Protein AF-A0A534MQ25-F1 (afdb_monomer_lite)

pLDDT: mean 88.51, std 9.65, range [33.5, 98.44]

Foldseek 3Di:
DPPLLVVLVVLLVVLVVVQVVCCVVPVDDDPVSLVVLLVVLLVSVVVVCVVVVPDVLLVLLSLLLVLLLCLVPDDDDCADPVGGDCDPVNVVSNVSSVCSLCVVVVVCVVVVHDDDLVSLLSSCLNVLSVVLVVCCVVCVPVDPSLSSSLNSSCSNPSFDRPDPPPPPDDDDPVVVSCCCNVQPPSNVVVVVVVVVCQVQLVVQLVVCVVVVRNPPPDSSQDHDDDPVCDDPPDDDQWDQDPVRDIDGRSDDDPPD

Radius of gyration: 22.49 Å; chains: 1; bounding box: 57×50×60 Å

Secondary structure (DSSP, 8-state):
--HHHHHHHHHHHHHHHHHHHHHHHHS---HHHHHHHHHHHHHHHHHHHHHTT--HHHHHHHHHHHHHHHHHHSS--SEETTEE---HHHHHHHHHHHHHHHHHHHHHHHHTPPPPHHHHHHHHHHHHHHHHHHHHHTTSS--HHHHHHHHHHHHH--S----TT--SSPPPHHHHHHHHHHS-HHHHHHHHHHHHHTHHHHHHHHHHHHTT---TTHHHH-----GGG--TT---SEEE-TTS-EEE-SS--TT-

Structure (mmCIF, N/CA/C/O backbone):
data_AF-A0A534MQ25-F1
#
_entry.id   AF-A0A534MQ25-F1
#
loop_
_atom_site.group_PDB
_atom_site.id
_atom_site.type_symbol
_atom_site.label_atom_id
_atom_site.label_alt_id
_atom_site.label_comp_id
_atom_site.label_asym_id
_atom_site.label_entity_id
_atom_site.label_seq_id
_atom_site.pdbx_PDB_ins_code
_atom_site.Cartn_x
_atom_site.Cartn_y
_atom_site.Cartn_z
_atom_site.occupancy
_atom_site.B_iso_or_equiv
_atom_site.auth_seq_id
_atom_site.auth_comp_id
_atom_site.auth_asym_id
_atom_site.auth_atom_id
_atom_site.pdbx_PDB_model_num
ATOM 1 N N . MET A 1 1 ? 6.450 22.626 -10.680 1.00 53.38 1 MET A N 1
ATOM 2 C CA . MET A 1 1 ? 5.832 21.578 -9.844 1.00 53.38 1 MET A CA 1
ATOM 3 C C . MET A 1 1 ? 5.714 20.360 -10.725 1.00 53.38 1 MET A C 1
ATOM 5 O O . MET A 1 1 ? 5.216 20.522 -11.833 1.00 53.38 1 MET A O 1
ATOM 9 N N . ASP A 1 2 ? 6.213 19.208 -10.287 1.00 76.56 2 ASP A N 1
ATOM 10 C CA . ASP A 1 2 ? 5.970 17.965 -11.014 1.00 76.56 2 ASP A CA 1
ATOM 11 C C . ASP A 1 2 ? 4.455 17.689 -11.022 1.00 76.56 2 ASP A C 1
ATOM 13 O O . ASP A 1 2 ? 3.820 17.548 -9.971 1.00 76.56 2 ASP A O 1
ATOM 17 N N . GLY A 1 3 ? 3.860 17.719 -12.216 1.00 83.62 3 GLY A N 1
ATOM 18 C CA . GLY A 1 3 ? 2.424 17.526 -12.399 1.00 83.62 3 GLY A CA 1
ATOM 19 C C . GLY A 1 3 ? 1.977 16.138 -11.946 1.00 83.62 3 GLY A C 1
ATOM 20 O O . GLY A 1 3 ? 0.854 15.986 -11.453 1.00 83.62 3 GLY A O 1
ATOM 21 N N . PHE A 1 4 ? 2.862 15.143 -12.030 1.00 88.50 4 PHE A N 1
ATOM 22 C CA . PHE A 1 4 ? 2.571 13.795 -11.574 1.00 88.50 4 PHE A CA 1
ATOM 23 C C . PHE A 1 4 ? 2.539 13.701 -10.050 1.00 88.50 4 PHE A C 1
ATOM 25 O O . PHE A 1 4 ? 1.563 13.176 -9.512 1.00 88.50 4 PHE A O 1
ATOM 32 N N . ALA A 1 5 ? 3.512 14.276 -9.336 1.00 87.44 5 ALA A N 1
ATOM 33 C CA . ALA A 1 5 ? 3.488 14.348 -7.873 1.00 87.44 5 ALA A CA 1
ATOM 34 C C . ALA A 1 5 ? 2.196 14.989 -7.333 1.00 87.44 5 ALA A C 1
ATOM 36 O O . ALA A 1 5 ? 1.574 14.458 -6.410 1.00 87.44 5 ALA A O 1
ATOM 37 N N . VAL A 1 6 ? 1.741 16.098 -7.931 1.00 88.25 6 VAL A N 1
ATOM 38 C CA . VAL A 1 6 ? 0.477 16.756 -7.538 1.00 88.25 6 VAL A CA 1
ATOM 39 C C . VAL A 1 6 ? -0.722 15.851 -7.804 1.00 88.25 6 VAL A C 1
ATOM 41 O O . VAL A 1 6 ? -1.591 15.703 -6.945 1.00 88.25 6 VAL A O 1
ATOM 44 N N . THR A 1 7 ? -0.753 15.210 -8.971 1.00 91.44 7 THR A N 1
ATOM 45 C CA . THR A 1 7 ? -1.828 14.290 -9.359 1.00 91.44 7 THR A CA 1
ATOM 46 C C . THR A 1 7 ? -1.926 13.116 -8.386 1.00 91.44 7 THR A C 1
ATOM 48 O O . THR A 1 7 ? -3.008 12.827 -7.871 1.00 91.44 7 THR A O 1
ATOM 51 N N . ARG A 1 8 ? -0.791 12.487 -8.059 1.00 93.62 8 ARG A N 1
ATOM 52 C CA . ARG A 1 8 ? -0.697 11.391 -7.086 1.00 93.62 8 ARG A CA 1
ATOM 53 C C . ARG A 1 8 ? -1.175 11.823 -5.704 1.00 93.62 8 ARG A C 1
ATOM 55 O O . ARG A 1 8 ? -1.965 11.110 -5.092 1.00 93.62 8 ARG A O 1
ATOM 62 N N . LEU A 1 9 ? -0.761 13.003 -5.238 1.00 91.06 9 LEU A N 1
ATOM 63 C CA . LEU A 1 9 ? -1.170 13.534 -3.938 1.00 91.06 9 LEU A CA 1
ATOM 64 C C . LEU A 1 9 ? -2.686 13.749 -3.862 1.00 91.06 9 LEU A C 1
ATOM 66 O O . LEU A 1 9 ? -3.322 13.298 -2.912 1.00 91.06 9 LEU A O 1
ATOM 70 N N . VAL A 1 10 ? -3.273 14.412 -4.862 1.00 93.19 10 VAL A N 1
ATOM 71 C CA . VAL A 1 10 ? -4.713 14.710 -4.891 1.00 93.19 10 VAL A CA 1
ATOM 72 C C . VAL A 1 10 ? -5.538 13.425 -4.951 1.00 93.19 10 VAL A C 1
ATOM 74 O O . VAL A 1 10 ? -6.491 13.270 -4.187 1.00 93.19 10 VAL A O 1
ATOM 77 N N . ILE A 1 11 ? -5.157 12.484 -5.818 1.00 95.75 11 ILE A N 1
ATOM 78 C CA . ILE A 1 11 ? -5.849 11.197 -5.964 1.00 95.75 11 ILE A CA 1
ATOM 79 C C . ILE A 1 11 ? -5.712 10.369 -4.686 1.00 95.75 11 ILE A C 1
ATOM 81 O O . ILE A 1 11 ? -6.716 9.890 -4.157 1.00 95.75 11 ILE A O 1
ATOM 85 N N . GLY A 1 12 ? -4.495 10.243 -4.156 1.00 95.06 12 GLY A N 1
ATOM 86 C CA . GLY A 1 12 ? -4.214 9.488 -2.938 1.00 95.06 12 GLY A CA 1
ATOM 87 C C . GLY A 1 12 ? -4.983 10.037 -1.743 1.00 95.06 12 GLY A C 1
ATOM 88 O O . GLY A 1 12 ? -5.716 9.295 -1.092 1.00 95.06 12 GLY A O 1
ATOM 89 N N . ALA A 1 13 ? -4.901 11.347 -1.499 1.00 94.75 13 ALA A N 1
ATOM 90 C CA . ALA A 1 13 ? -5.639 11.999 -0.422 1.00 94.75 13 ALA A CA 1
ATOM 91 C C . ALA A 1 13 ? -7.157 11.829 -0.588 1.00 94.75 13 ALA A C 1
ATOM 93 O O . ALA A 1 13 ? -7.841 11.483 0.372 1.00 94.75 13 ALA A O 1
ATOM 94 N N . GLY A 1 14 ? -7.688 12.005 -1.802 1.00 96.69 14 GLY A N 1
ATOM 95 C CA . GLY A 1 14 ? -9.114 11.838 -2.082 1.00 96.69 14 GLY A CA 1
ATOM 96 C C . GLY A 1 14 ? -9.619 10.426 -1.776 1.00 96.69 14 GLY A C 1
ATOM 97 O O . GLY A 1 14 ? -10.591 10.263 -1.038 1.00 96.69 14 GLY A O 1
ATOM 98 N N . PHE A 1 15 ? -8.940 9.396 -2.287 1.00 97.38 15 PHE A N 1
ATOM 99 C CA . PHE A 1 15 ? -9.323 8.003 -2.043 1.00 97.38 15 PHE A CA 1
ATOM 100 C C . PHE A 1 15 ? -9.177 7.611 -0.571 1.00 97.38 15 PHE A C 1
ATOM 102 O O . PHE A 1 15 ? -10.080 6.975 -0.025 1.00 97.38 15 PHE A O 1
ATOM 109 N N . LEU A 1 16 ? -8.089 8.018 0.092 1.00 95.69 16 LEU A N 1
ATOM 110 C CA . LEU A 1 16 ? -7.883 7.742 1.515 1.00 95.69 16 LEU A CA 1
ATOM 111 C C . LEU A 1 16 ? -8.918 8.447 2.399 1.00 95.69 16 LEU A C 1
ATOM 113 O O . LEU A 1 16 ? -9.377 7.856 3.372 1.00 95.69 16 LEU A O 1
ATOM 117 N N . LEU A 1 17 ? -9.343 9.667 2.057 1.00 96.25 17 LEU A N 1
ATOM 118 C CA . LEU A 1 17 ? -10.421 10.363 2.767 1.00 96.25 17 LEU A CA 1
ATOM 119 C C . LEU A 1 17 ? -11.753 9.617 2.640 1.00 96.25 17 LEU A C 1
ATOM 121 O O . LEU A 1 17 ? -12.466 9.454 3.632 1.00 96.25 17 LEU A O 1
ATOM 125 N N . VAL A 1 18 ? -12.081 9.126 1.441 1.00 96.31 18 VAL A N 1
ATOM 126 C CA . VAL A 1 18 ? -13.284 8.306 1.231 1.00 96.31 18 VAL A CA 1
ATOM 127 C C . VAL A 1 18 ? -13.179 6.987 1.999 1.00 96.31 18 VAL A C 1
ATOM 129 O O . VAL A 1 18 ? -14.147 6.594 2.650 1.00 96.31 18 VAL A O 1
ATOM 132 N N . ALA A 1 19 ? -12.015 6.333 1.987 1.00 95.12 19 ALA A N 1
ATOM 133 C CA . ALA A 1 19 ? -11.770 5.112 2.750 1.00 95.12 19 ALA A CA 1
ATOM 134 C C . ALA A 1 19 ? -11.921 5.342 4.262 1.00 95.12 19 ALA A C 1
ATOM 136 O O . ALA A 1 19 ? -12.627 4.586 4.925 1.00 95.12 19 ALA A O 1
ATOM 137 N N . ALA A 1 20 ? -11.344 6.421 4.796 1.00 93.00 20 ALA A N 1
ATOM 138 C CA . ALA A 1 20 ? -11.466 6.793 6.202 1.00 93.00 20 ALA A CA 1
ATOM 139 C C . ALA A 1 20 ? -12.924 7.094 6.585 1.00 93.00 20 ALA A C 1
ATOM 141 O O . ALA A 1 20 ? -13.409 6.632 7.618 1.00 93.00 20 ALA A O 1
ATOM 142 N N . ALA A 1 21 ? -13.665 7.813 5.737 1.00 93.81 21 ALA A N 1
ATOM 143 C CA . ALA A 1 21 ? -15.082 8.083 5.964 1.00 93.81 21 ALA A CA 1
ATOM 144 C C . ALA A 1 21 ? -15.934 6.801 5.927 1.00 93.81 21 ALA A C 1
ATOM 146 O O . ALA A 1 21 ? -16.844 6.642 6.747 1.00 93.81 21 ALA A O 1
ATOM 147 N N . ALA A 1 22 ? -15.647 5.885 4.998 1.00 92.50 22 ALA A N 1
ATOM 148 C CA . ALA A 1 22 ? -16.317 4.592 4.902 1.00 92.50 22 ALA A CA 1
ATOM 149 C C . ALA A 1 22 ? -16.025 3.714 6.127 1.00 92.50 22 ALA A C 1
ATOM 151 O O . ALA A 1 22 ? -16.961 3.138 6.692 1.00 92.50 22 ALA A O 1
ATOM 152 N N . ASP A 1 23 ? -14.773 3.677 6.592 1.00 89.62 23 ASP A N 1
ATOM 153 C CA . ASP A 1 23 ? -14.387 2.939 7.794 1.00 89.62 23 ASP A CA 1
ATOM 154 C C . ASP A 1 23 ? -15.077 3.492 9.048 1.00 89.62 23 ASP A C 1
ATOM 156 O O . ASP A 1 23 ? -15.693 2.739 9.800 1.00 89.62 23 ASP A O 1
ATOM 160 N N . VAL A 1 24 ? -15.103 4.815 9.235 1.00 87.25 24 VAL A N 1
ATOM 161 C CA . VAL A 1 24 ? -15.790 5.439 10.379 1.00 87.25 24 VAL A CA 1
ATOM 162 C C . VAL A 1 24 ? -17.290 5.128 10.382 1.00 87.25 24 VAL A C 1
ATOM 164 O O . VAL A 1 24 ? -17.867 4.882 11.442 1.00 87.25 24 VAL A O 1
ATOM 167 N N . ARG A 1 25 ? -17.937 5.129 9.209 1.00 87.50 25 ARG A N 1
ATOM 168 C CA . ARG A 1 25 ? -19.389 4.917 9.091 1.00 87.50 25 ARG A CA 1
ATOM 169 C C . ARG A 1 25 ? -19.796 3.448 9.164 1.00 87.50 25 ARG A C 1
ATOM 171 O O . ARG A 1 25 ? -20.820 3.137 9.764 1.00 87.50 25 ARG A O 1
ATOM 178 N N . THR A 1 26 ? -19.036 2.565 8.524 1.00 87.12 26 THR A N 1
ATOM 179 C CA . THR A 1 26 ? -19.462 1.183 8.239 1.00 87.12 26 THR A CA 1
ATOM 180 C C . THR A 1 26 ? -18.461 0.114 8.676 1.00 87.12 26 THR A C 1
ATOM 182 O O . THR A 1 26 ? -18.739 -1.073 8.513 1.00 87.12 26 THR A O 1
ATOM 185 N N . ARG A 1 27 ? -17.303 0.508 9.231 1.00 87.00 27 ARG A N 1
ATOM 186 C CA . ARG A 1 27 ? -16.189 -0.380 9.631 1.00 87.00 27 ARG A CA 1
ATOM 187 C C . ARG A 1 27 ? -15.679 -1.289 8.515 1.00 87.00 27 ARG A C 1
ATOM 189 O O . ARG A 1 27 ? -15.110 -2.350 8.771 1.00 87.00 27 ARG A O 1
ATOM 196 N N . ARG A 1 28 ? -15.953 -0.911 7.266 1.00 87.81 28 ARG A N 1
ATOM 197 C CA . ARG A 1 28 ? -15.592 -1.646 6.059 1.00 87.81 28 ARG A CA 1
ATOM 198 C C . ARG A 1 28 ? -15.299 -0.645 4.952 1.00 87.81 28 ARG A C 1
ATOM 200 O O . ARG A 1 28 ? -15.992 0.358 4.810 1.00 87.81 28 ARG A O 1
ATOM 207 N N . VAL A 1 29 ? -14.296 -0.953 4.139 1.00 93.44 29 VAL A N 1
ATOM 208 C CA . VAL A 1 29 ? -13.992 -0.202 2.919 1.00 93.44 29 VAL A CA 1
ATOM 209 C C . VAL A 1 29 ? -14.196 -1.139 1.729 1.00 93.44 29 VAL A C 1
ATOM 211 O O . VAL A 1 29 ? -13.652 -2.245 1.752 1.00 93.44 29 VAL A O 1
ATOM 214 N N . PRO A 1 30 ? -14.995 -0.753 0.719 1.00 93.62 30 PRO A N 1
ATOM 215 C CA . PRO A 1 30 ? -15.327 -1.632 -0.394 1.00 93.62 30 PRO A CA 1
ATOM 216 C C . PRO A 1 30 ? -14.127 -1.853 -1.326 1.00 93.62 30 PRO A C 1
ATOM 218 O O . PRO A 1 30 ? -13.421 -0.913 -1.684 1.00 93.62 30 PRO A O 1
ATOM 221 N N . ASP A 1 31 ? -13.943 -3.092 -1.781 1.00 95.25 31 ASP A N 1
ATOM 222 C CA . ASP A 1 31 ? -12.842 -3.493 -2.670 1.00 95.25 31 ASP A CA 1
ATOM 223 C C . ASP A 1 31 ? -12.714 -2.685 -3.971 1.00 95.25 31 ASP A C 1
ATOM 225 O O . ASP A 1 31 ? -11.581 -2.352 -4.328 1.00 95.25 31 ASP A O 1
ATOM 229 N N . PRO A 1 32 ? -13.809 -2.279 -4.647 1.00 96.56 32 PRO A N 1
ATOM 230 C CA . PRO A 1 32 ? -13.729 -1.405 -5.817 1.00 96.56 32 PRO A CA 1
ATOM 231 C C . PRO A 1 32 ? -12.946 -0.106 -5.592 1.00 96.56 32 PRO A C 1
ATOM 233 O O . PRO A 1 32 ? -12.308 0.381 -6.523 1.00 96.56 32 PRO A O 1
ATOM 236 N N . LEU A 1 33 ? -12.945 0.441 -4.371 1.00 96.75 33 LEU A N 1
ATOM 237 C CA . LEU A 1 33 ? -12.178 1.645 -4.049 1.00 96.75 33 LEU A CA 1
ATOM 238 C C . LEU A 1 33 ? -10.668 1.382 -4.139 1.00 96.75 33 LEU A C 1
ATOM 240 O O . LEU A 1 33 ? -9.933 2.174 -4.725 1.00 96.75 33 LEU A O 1
ATOM 244 N N . TRP A 1 34 ? -10.215 0.239 -3.623 1.00 97.38 34 TRP A N 1
ATOM 245 C CA . TRP A 1 34 ? -8.812 -0.172 -3.679 1.00 97.38 34 TRP A CA 1
ATOM 246 C C . TRP A 1 34 ? -8.384 -0.567 -5.093 1.00 97.38 34 TRP A C 1
ATOM 248 O O . TRP A 1 34 ? -7.310 -0.170 -5.542 1.00 97.38 34 TRP A O 1
ATOM 258 N N . ILE A 1 35 ? -9.244 -1.290 -5.818 1.00 97.56 35 ILE A N 1
ATOM 259 C CA . ILE A 1 35 ? -9.017 -1.626 -7.230 1.00 97.56 35 ILE A CA 1
ATOM 260 C C . ILE A 1 35 ? -8.850 -0.342 -8.046 1.00 97.56 35 ILE A C 1
ATOM 262 O O . ILE A 1 35 ? -7.904 -0.240 -8.826 1.00 97.56 35 ILE A O 1
ATOM 266 N N . GLY A 1 36 ? -9.720 0.651 -7.830 1.00 97.69 36 GLY A N 1
ATOM 267 C CA . GLY A 1 36 ? -9.638 1.957 -8.479 1.00 97.69 36 GLY A CA 1
ATOM 268 C C . GLY A 1 36 ? -8.319 2.670 -8.189 1.00 97.69 36 GLY A C 1
ATOM 269 O O . GLY A 1 36 ? -7.614 3.030 -9.127 1.00 97.69 36 GLY A O 1
ATOM 270 N N . LEU A 1 37 ? -7.948 2.813 -6.912 1.00 98.06 37 LEU A N 1
ATOM 271 C CA . LEU A 1 37 ? -6.721 3.513 -6.515 1.00 98.06 37 LEU A CA 1
ATOM 272 C C . LEU A 1 37 ? -5.461 2.874 -7.112 1.00 98.06 37 LEU A C 1
ATOM 274 O O . LEU A 1 37 ? -4.645 3.568 -7.714 1.00 98.06 37 LEU A O 1
ATOM 278 N N . GLY A 1 38 ? -5.319 1.551 -6.984 1.00 97.56 38 GLY A N 1
ATOM 279 C CA . GLY A 1 38 ? -4.157 0.837 -7.516 1.00 97.56 38 GLY A CA 1
ATOM 280 C C . GLY A 1 38 ? -4.097 0.861 -9.043 1.00 97.56 38 GLY A C 1
ATOM 281 O O . GLY A 1 38 ? -3.027 1.073 -9.605 1.00 97.56 38 GLY A O 1
ATOM 282 N N . SER A 1 39 ? -5.241 0.727 -9.724 1.00 97.81 39 SER A N 1
ATOM 283 C CA . SER A 1 39 ? -5.295 0.807 -11.192 1.00 97.81 39 SER A CA 1
ATOM 284 C C . SER A 1 39 ? -4.918 2.198 -11.696 1.00 97.81 39 SER A C 1
ATOM 286 O O . SER A 1 39 ? -4.167 2.316 -12.659 1.00 97.81 39 SER A O 1
ATOM 288 N N . ILE A 1 40 ? -5.390 3.255 -11.026 1.00 97.94 40 ILE A N 1
ATOM 289 C CA . ILE A 1 40 ? -4.999 4.631 -11.344 1.00 97.94 40 ILE A CA 1
ATOM 290 C C . ILE A 1 40 ? -3.495 4.820 -11.127 1.00 97.94 40 ILE A C 1
ATOM 292 O O . ILE A 1 40 ? -2.845 5.386 -11.998 1.00 97.94 40 ILE A O 1
ATOM 296 N N . GLY A 1 41 ? -2.930 4.310 -10.028 1.00 97.19 41 GLY A N 1
ATOM 297 C CA . GLY A 1 41 ? -1.486 4.359 -9.778 1.00 97.19 41 GLY A CA 1
ATOM 298 C C . GLY A 1 41 ? -0.664 3.723 -10.899 1.00 97.19 41 GLY A C 1
ATOM 299 O O . GLY A 1 41 ? 0.226 4.366 -11.452 1.00 97.19 41 GLY A O 1
ATOM 300 N N . LEU A 1 42 ? -1.039 2.510 -11.318 1.00 97.44 42 LEU A N 1
ATOM 301 C CA . LEU A 1 42 ? -0.396 1.812 -12.437 1.00 97.44 42 LEU A CA 1
ATOM 302 C C . LEU A 1 42 ? -0.496 2.600 -13.752 1.00 97.44 42 LEU A C 1
ATOM 304 O O . LEU A 1 42 ? 0.481 2.675 -14.492 1.00 97.44 42 LEU A O 1
ATOM 308 N N . VAL A 1 43 ? -1.654 3.200 -14.047 1.00 97.38 43 VAL A N 1
ATOM 309 C CA . VAL A 1 43 ? -1.854 4.009 -15.263 1.00 97.38 43 VAL A CA 1
ATOM 310 C C . VAL A 1 43 ? -1.037 5.297 -15.216 1.00 97.38 43 VAL A C 1
ATOM 312 O O . VAL A 1 43 ? -0.407 5.647 -16.208 1.00 97.38 43 VAL A O 1
ATOM 315 N N . VAL A 1 44 ? -1.024 5.998 -14.081 1.00 96.00 44 VAL A N 1
ATOM 316 C CA . VAL A 1 44 ? -0.241 7.228 -13.902 1.00 96.00 44 VAL A CA 1
ATOM 317 C C . VAL A 1 44 ? 1.247 6.940 -14.094 1.00 96.00 44 VAL A C 1
ATOM 319 O O . VAL A 1 44 ? 1.900 7.660 -14.845 1.00 96.00 44 VAL A O 1
ATOM 322 N N . LEU A 1 45 ? 1.757 5.856 -13.500 1.00 94.88 45 LEU A N 1
ATOM 323 C CA . LEU A 1 45 ? 3.138 5.427 -13.705 1.00 94.88 45 LEU A CA 1
ATOM 324 C C . LEU A 1 45 ? 3.395 5.040 -15.168 1.00 94.88 45 LEU A C 1
ATOM 326 O O . LEU A 1 45 ? 4.383 5.475 -15.742 1.00 94.88 45 LEU A O 1
ATOM 330 N N . ALA A 1 46 ? 2.501 4.288 -15.814 1.00 96.00 46 ALA A N 1
ATOM 331 C CA . ALA A 1 46 ? 2.652 3.943 -17.229 1.00 96.00 46 ALA A CA 1
ATOM 332 C C . ALA A 1 46 ? 2.761 5.191 -18.125 1.00 96.00 46 ALA A C 1
ATOM 334 O O . ALA A 1 46 ? 3.587 5.230 -19.034 1.00 96.00 46 ALA A O 1
ATOM 335 N N . VAL A 1 47 ? 1.946 6.218 -17.864 1.00 95.31 47 VAL A N 1
ATOM 336 C CA . VAL A 1 47 ? 1.988 7.489 -18.601 1.00 95.31 47 VAL A CA 1
ATOM 337 C C . VAL A 1 47 ? 3.309 8.224 -18.366 1.00 95.31 47 VAL A C 1
ATOM 339 O O . VAL A 1 47 ? 3.872 8.751 -19.322 1.00 95.31 47 VAL A O 1
ATOM 342 N N . GLU A 1 48 ? 3.815 8.238 -17.134 1.00 92.56 48 GLU A N 1
ATOM 343 C CA . GLU A 1 48 ? 5.126 8.810 -16.798 1.00 92.56 48 GLU A CA 1
ATOM 344 C C . GLU A 1 48 ? 6.260 8.080 -17.537 1.00 92.56 48 GLU A C 1
ATOM 346 O O . GLU A 1 48 ? 7.047 8.723 -18.226 1.00 92.56 48 GLU A O 1
ATOM 351 N N . LEU A 1 49 ? 6.269 6.740 -17.535 1.00 92.81 49 LEU A N 1
ATOM 352 C CA . LEU A 1 49 ? 7.271 5.943 -18.259 1.00 92.81 49 LEU A CA 1
ATOM 353 C C . LEU A 1 49 ? 7.262 6.202 -19.775 1.00 92.81 49 LEU A C 1
ATOM 355 O O . LEU A 1 49 ? 8.318 6.171 -20.407 1.00 92.81 49 LEU A O 1
ATOM 359 N N . ILE A 1 50 ? 6.086 6.456 -20.366 1.00 93.31 50 ILE A N 1
ATOM 360 C CA . ILE A 1 50 ? 5.966 6.841 -21.782 1.00 93.31 50 ILE A CA 1
ATOM 361 C C . ILE A 1 50 ? 6.587 8.222 -22.023 1.00 93.31 50 ILE A C 1
ATOM 363 O O . ILE A 1 50 ? 7.298 8.403 -23.011 1.00 93.31 50 ILE A O 1
ATOM 367 N N . GLN A 1 51 ? 6.298 9.195 -21.154 1.00 89.62 51 GLN A N 1
ATOM 368 C CA . GLN A 1 51 ? 6.779 10.572 -21.307 1.00 89.62 51 GLN A CA 1
ATOM 369 C C . GLN A 1 51 ? 8.295 10.664 -21.150 1.00 89.62 51 GLN A C 1
ATOM 371 O O . GLN A 1 51 ? 8.953 11.305 -21.969 1.00 89.62 51 GLN A O 1
ATOM 376 N N . ASP A 1 52 ? 8.837 9.958 -20.165 1.00 86.31 52 ASP A N 1
ATOM 377 C CA . ASP A 1 52 ? 10.263 9.969 -19.848 1.00 86.31 52 ASP A CA 1
ATOM 378 C C . ASP A 1 52 ? 11.083 9.016 -20.738 1.00 86.31 52 ASP A C 1
ATOM 380 O O . ASP A 1 52 ? 12.298 8.914 -20.583 1.00 86.31 52 ASP A O 1
ATOM 384 N N . GLN A 1 53 ? 10.432 8.325 -21.686 1.00 83.12 53 GLN A N 1
ATOM 385 C CA . GLN A 1 53 ? 11.038 7.334 -22.587 1.00 83.12 53 GLN A CA 1
ATOM 386 C C . GLN A 1 53 ? 11.883 6.284 -21.844 1.00 83.12 53 GLN A C 1
ATOM 388 O O . GLN A 1 53 ? 12.956 5.887 -22.300 1.00 83.12 53 GLN A O 1
ATOM 393 N N . ILE A 1 54 ? 11.391 5.835 -20.688 1.00 76.00 54 ILE A N 1
ATOM 394 C CA . ILE A 1 54 ? 12.123 4.918 -19.812 1.00 76.00 54 ILE A CA 1
ATOM 395 C C . ILE A 1 54 ? 12.216 3.521 -20.439 1.00 76.00 54 ILE A C 1
ATOM 397 O O . ILE A 1 54 ? 11.289 3.028 -21.087 1.00 76.00 54 ILE A O 1
ATOM 401 N N . GLU A 1 55 ? 13.363 2.883 -20.207 1.00 84.19 55 GLU A N 1
ATOM 402 C CA . GLU A 1 55 ? 13.739 1.575 -20.735 1.00 84.19 55 GLU A CA 1
ATOM 403 C C . GLU A 1 55 ? 12.800 0.430 -20.303 1.00 84.19 55 GLU A C 1
ATOM 405 O O . GLU A 1 55 ? 11.994 0.536 -19.373 1.00 84.19 55 GLU A O 1
ATOM 410 N N . ALA A 1 56 ? 12.942 -0.717 -20.978 1.00 90.50 56 ALA A N 1
ATOM 411 C CA . ALA A 1 56 ? 12.140 -1.928 -20.766 1.00 90.50 56 ALA A CA 1
ATOM 412 C C . ALA A 1 56 ? 12.130 -2.429 -19.306 1.00 90.50 56 ALA A C 1
ATOM 414 O O . ALA A 1 56 ? 11.193 -3.107 -18.883 1.00 90.50 56 ALA A O 1
ATOM 415 N N . ASP A 1 57 ? 13.146 -2.067 -18.532 1.00 94.25 57 ASP A N 1
ATOM 416 C CA . ASP A 1 57 ? 13.333 -2.472 -17.146 1.00 94.25 57 ASP A CA 1
ATOM 417 C C . ASP A 1 57 ? 12.230 -1.948 -16.217 1.00 94.25 57 ASP A C 1
ATOM 419 O O . ASP A 1 57 ? 11.673 -2.707 -15.419 1.00 94.25 57 ASP A O 1
ATOM 423 N N . ALA A 1 58 ? 11.837 -0.680 -16.361 1.00 94.56 58 ALA A N 1
ATOM 424 C CA . ALA A 1 58 ? 10.751 -0.111 -15.562 1.00 94.56 58 ALA A CA 1
ATOM 425 C C . ALA A 1 58 ? 9.390 -0.710 -15.946 1.00 94.56 58 ALA A C 1
ATOM 427 O O . ALA A 1 58 ? 8.557 -0.979 -15.078 1.00 94.56 58 ALA A O 1
ATOM 428 N N . TRP A 1 59 ? 9.182 -0.992 -17.237 1.00 96.38 59 TRP A N 1
ATOM 429 C CA . TRP A 1 59 ? 7.983 -1.677 -17.725 1.00 96.38 59 TRP A CA 1
ATOM 430 C C . TRP A 1 59 ? 7.856 -3.095 -17.172 1.00 96.38 59 TRP A C 1
ATOM 432 O O . TRP A 1 59 ? 6.747 -3.528 -16.849 1.00 96.38 59 TRP A O 1
ATOM 442 N N . ALA A 1 60 ? 8.973 -3.808 -17.015 1.00 97.44 60 ALA A N 1
ATOM 443 C CA . ALA A 1 60 ? 8.979 -5.126 -16.398 1.00 97.44 60 ALA A CA 1
ATOM 444 C C . ALA A 1 60 ? 8.528 -5.053 -14.928 1.00 97.44 60 ALA A C 1
ATOM 446 O O . ALA A 1 60 ? 7.650 -5.813 -14.512 1.00 97.44 60 ALA A O 1
ATOM 447 N N . LEU A 1 61 ? 9.028 -4.083 -14.157 1.00 97.56 61 LEU A N 1
ATOM 448 C CA . LEU A 1 61 ? 8.609 -3.881 -12.764 1.00 97.56 61 LEU A CA 1
ATOM 449 C C . LEU A 1 61 ? 7.140 -3.452 -12.646 1.00 97.56 61 LEU A C 1
ATOM 451 O O . LEU A 1 61 ? 6.421 -3.998 -11.806 1.00 97.56 61 LEU A O 1
ATOM 455 N N . LEU A 1 62 ? 6.667 -2.552 -13.516 1.00 97.56 62 LEU A N 1
ATOM 456 C CA . LEU A 1 62 ? 5.252 -2.172 -13.604 1.00 97.56 62 LEU A CA 1
ATOM 457 C C . LEU A 1 62 ? 4.370 -3.396 -13.901 1.00 97.56 62 LEU A C 1
ATOM 459 O O . LEU A 1 62 ? 3.358 -3.610 -13.234 1.00 97.56 62 LEU A O 1
ATOM 463 N N . GLY A 1 63 ? 4.764 -4.223 -14.874 1.00 97.75 63 GLY A N 1
ATOM 464 C CA . GLY A 1 63 ? 4.050 -5.446 -15.238 1.00 97.75 63 GLY A CA 1
ATOM 465 C C . GLY A 1 63 ? 4.023 -6.469 -14.102 1.00 97.75 63 GLY A C 1
ATOM 466 O O . GLY A 1 63 ? 2.971 -7.036 -13.806 1.00 97.75 63 GLY A O 1
ATOM 467 N N . SER A 1 64 ? 5.151 -6.661 -13.413 1.00 98.44 64 SER A N 1
ATOM 468 C CA . SER A 1 64 ? 5.236 -7.511 -12.222 1.00 98.44 64 SER A CA 1
ATOM 469 C C . SER A 1 64 ? 4.281 -7.032 -11.126 1.00 98.44 64 SER A C 1
ATOM 471 O O . SER A 1 64 ? 3.448 -7.804 -10.644 1.00 98.44 64 SER A O 1
ATOM 473 N N . ALA A 1 65 ? 4.332 -5.741 -10.788 1.00 98.12 65 ALA A N 1
ATOM 474 C CA . ALA A 1 65 ? 3.480 -5.140 -9.770 1.00 98.12 65 ALA A CA 1
ATOM 475 C C . ALA A 1 65 ? 1.990 -5.226 -10.140 1.00 98.12 65 ALA A C 1
ATOM 477 O O . ALA A 1 65 ? 1.175 -5.605 -9.301 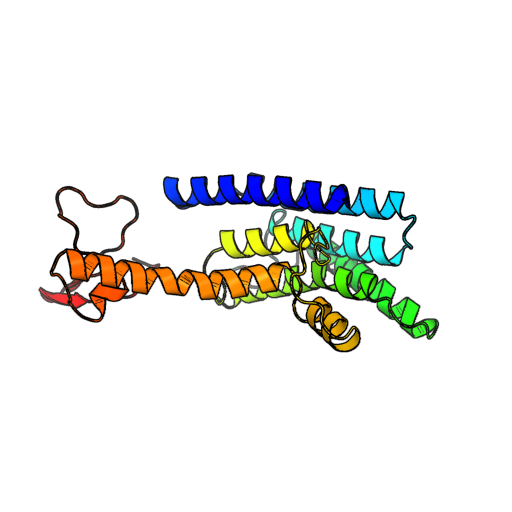1.00 98.12 65 ALA A O 1
ATOM 478 N N . GLY A 1 66 ? 1.633 -4.960 -11.400 1.00 97.94 66 GLY A N 1
ATOM 479 C CA . GLY A 1 66 ? 0.262 -5.068 -11.899 1.00 97.94 66 GLY A CA 1
ATOM 480 C C . GLY A 1 66 ? -0.291 -6.494 -11.832 1.00 97.94 66 GLY A C 1
ATOM 481 O O . GLY A 1 66 ? -1.420 -6.700 -11.381 1.00 97.94 66 GLY A O 1
ATOM 482 N N . LEU A 1 67 ? 0.513 -7.497 -12.199 1.00 97.81 67 LEU A N 1
ATOM 483 C CA . LEU A 1 67 ? 0.129 -8.905 -12.077 1.00 97.81 67 LEU A CA 1
ATOM 484 C C . LEU A 1 67 ? -0.068 -9.311 -10.614 1.00 97.81 67 LEU A C 1
ATOM 486 O O . LEU A 1 67 ? -1.114 -9.871 -10.276 1.00 97.81 67 LEU A O 1
ATOM 490 N N . LEU A 1 68 ? 0.886 -8.987 -9.737 1.00 97.50 68 LEU A N 1
ATOM 491 C CA . LEU A 1 68 ? 0.781 -9.278 -8.305 1.00 97.50 68 LEU A CA 1
ATOM 492 C C . LEU A 1 68 ? -0.433 -8.591 -7.674 1.00 97.50 68 LEU A C 1
ATOM 494 O O . LEU A 1 68 ? -1.162 -9.226 -6.915 1.00 97.50 68 LEU A O 1
ATOM 498 N N . PHE A 1 69 ? -0.682 -7.328 -8.023 1.00 97.50 69 PHE A N 1
ATOM 499 C CA . PHE A 1 69 ? -1.841 -6.564 -7.572 1.00 97.50 69 PHE A CA 1
ATOM 500 C C . PHE A 1 69 ? -3.156 -7.197 -8.027 1.00 97.50 69 PHE A C 1
ATOM 502 O O . PHE A 1 69 ? -4.056 -7.407 -7.214 1.00 97.50 69 PHE A O 1
ATOM 509 N N . SER A 1 70 ? -3.263 -7.572 -9.304 1.00 95.88 70 SER A N 1
ATOM 510 C CA . SER A 1 70 ? -4.463 -8.229 -9.833 1.00 95.88 70 SER A CA 1
ATOM 511 C C . SER A 1 70 ? -4.763 -9.545 -9.105 1.00 95.88 70 SER A C 1
ATOM 513 O O . SER A 1 70 ? -5.914 -9.825 -8.766 1.00 95.88 70 SER A O 1
ATOM 515 N N . ALA A 1 71 ? -3.723 -10.304 -8.747 1.00 94.31 71 ALA A N 1
ATOM 516 C CA . ALA A 1 71 ? -3.845 -11.566 -8.028 1.00 94.31 71 ALA A CA 1
ATOM 517 C C . ALA A 1 71 ? -4.349 -11.414 -6.578 1.00 94.31 71 ALA A C 1
ATOM 519 O O . ALA A 1 71 ? -4.621 -12.427 -5.930 1.00 94.31 71 ALA A O 1
ATOM 520 N N . ILE A 1 72 ? -4.461 -10.190 -6.044 1.00 93.19 72 ILE A N 1
ATOM 521 C CA . ILE A 1 72 ? -5.069 -9.919 -4.731 1.00 93.19 72 ILE A CA 1
ATOM 522 C C . ILE A 1 72 ? -6.596 -9.988 -4.814 1.00 93.19 72 ILE A C 1
ATOM 524 O O . ILE A 1 72 ? -7.230 -10.471 -3.879 1.00 93.19 72 ILE A O 1
ATOM 528 N N . PHE A 1 73 ? -7.178 -9.507 -5.915 1.00 92.38 73 PHE A N 1
ATOM 529 C CA . PHE A 1 73 ? -8.628 -9.346 -6.063 1.00 92.38 73 PHE A CA 1
ATOM 530 C C . PHE A 1 73 ? -9.269 -10.426 -6.933 1.00 92.38 73 PHE A C 1
ATOM 532 O O . PHE A 1 73 ? -10.451 -10.717 -6.765 1.00 92.38 73 PHE A O 1
ATOM 539 N N . TYR A 1 74 ? -8.507 -11.016 -7.857 1.00 90.81 74 TYR A N 1
ATOM 540 C CA . TYR A 1 74 ? -9.036 -11.940 -8.853 1.00 90.81 74 TYR A CA 1
ATOM 541 C C . TYR A 1 74 ? -8.488 -13.361 -8.682 1.00 90.81 74 TYR A C 1
ATOM 543 O O . TYR A 1 74 ? -7.281 -13.579 -8.554 1.00 90.81 74 TYR A O 1
ATOM 551 N N . GLY A 1 75 ? -9.404 -14.330 -8.757 1.00 86.69 75 GLY A N 1
ATOM 552 C CA . GLY A 1 75 ? -9.128 -15.764 -8.690 1.00 86.69 75 GLY A CA 1
ATOM 553 C C . GLY A 1 75 ? -8.890 -16.285 -7.271 1.00 86.69 75 GLY A C 1
ATOM 554 O O . GLY A 1 75 ? -8.306 -15.610 -6.419 1.00 86.69 75 GLY A O 1
ATOM 555 N N . ASP A 1 76 ? -9.309 -17.522 -7.009 1.00 86.50 76 ASP A N 1
ATOM 556 C CA . ASP A 1 76 ? -9.246 -18.061 -5.647 1.00 86.50 76 ASP A CA 1
ATOM 557 C C . ASP A 1 76 ? -7.840 -18.548 -5.235 1.00 86.50 76 ASP A C 1
ATOM 559 O O . ASP A 1 76 ? -7.007 -18.857 -6.108 1.00 86.50 76 ASP A O 1
ATOM 563 N N . PRO A 1 77 ? -7.519 -18.477 -3.922 1.00 86.31 77 PRO A N 1
ATOM 564 C CA . PRO A 1 77 ? -6.175 -18.628 -3.354 1.00 86.31 77 PRO A CA 1
ATOM 565 C C . PRO A 1 77 ? -5.447 -19.901 -3.781 1.00 86.31 77 PRO A C 1
ATOM 567 O O . PRO A 1 77 ? -6.048 -20.942 -4.004 1.00 86.31 77 PRO A O 1
ATOM 570 N N . LEU A 1 78 ? -4.111 -19.847 -3.811 1.00 87.06 78 LEU A N 1
ATOM 571 C CA . LEU A 1 78 ? -3.310 -21.079 -3.878 1.00 87.06 78 LEU A CA 1
ATOM 572 C C . LEU A 1 78 ? -3.322 -21.856 -2.556 1.00 87.06 78 LEU A C 1
ATOM 574 O O . LEU A 1 78 ? -3.084 -23.055 -2.561 1.00 87.06 78 LEU A O 1
ATOM 578 N N . PHE A 1 79 ? -3.555 -21.172 -1.438 1.00 85.00 79 PHE A N 1
ATOM 579 C CA . PHE A 1 79 ? -3.594 -21.763 -0.106 1.00 85.00 79 PHE A CA 1
ATOM 580 C C . PHE A 1 79 ? -4.945 -21.448 0.520 1.00 85.00 79 PHE A C 1
ATOM 582 O O . PHE A 1 79 ? -5.271 -20.275 0.713 1.00 85.00 79 PHE A O 1
ATOM 589 N N . GLU A 1 80 ? -5.697 -22.496 0.815 1.00 85.69 80 GLU A N 1
ATOM 590 C CA . GLU A 1 80 ? -6.977 -22.456 1.519 1.00 85.69 80 GLU A CA 1
ATOM 591 C C . GLU A 1 80 ? -6.847 -23.263 2.823 1.00 85.69 80 GLU A C 1
ATOM 593 O O . GLU A 1 80 ? -5.780 -23.819 3.100 1.00 85.69 80 GLU A O 1
ATOM 598 N N . GLU A 1 81 ? -7.893 -23.304 3.651 1.00 81.31 81 GLU A N 1
ATOM 599 C CA . GLU A 1 81 ? -7.860 -24.018 4.942 1.00 81.31 81 GLU A CA 1
ATOM 600 C C . GLU A 1 81 ? -7.564 -25.517 4.769 1.00 81.31 81 GLU A C 1
ATOM 602 O O . GLU A 1 81 ? -6.816 -26.096 5.556 1.00 81.31 81 GLU A O 1
ATOM 607 N N . ASP A 1 82 ? -8.047 -26.102 3.671 1.00 85.94 82 ASP A N 1
ATOM 608 C CA . ASP A 1 82 ? -7.866 -27.517 3.329 1.00 85.94 82 ASP A CA 1
ATOM 609 C C . ASP A 1 82 ? -6.507 -27.822 2.665 1.00 85.94 82 ASP A C 1
ATOM 611 O O . ASP A 1 82 ? -6.189 -28.978 2.379 1.00 85.94 82 ASP A O 1
ATOM 615 N N . GLY A 1 83 ? -5.676 -26.799 2.426 1.00 88.00 83 GLY A N 1
ATOM 616 C CA . GLY A 1 83 ? -4.311 -26.944 1.922 1.00 88.00 83 GLY A CA 1
ATOM 617 C C . GLY A 1 83 ? -4.025 -26.227 0.600 1.00 88.00 83 GLY A C 1
ATOM 618 O O . GLY A 1 83 ? -4.635 -25.214 0.243 1.00 88.00 83 GLY A O 1
ATOM 619 N N . PHE A 1 84 ? -3.006 -26.723 -0.109 1.00 91.00 84 PHE A N 1
ATOM 620 C CA . PHE A 1 84 ? -2.514 -26.124 -1.350 1.00 91.00 84 PHE A CA 1
ATOM 621 C C . PHE A 1 84 ? -3.300 -26.611 -2.571 1.00 91.00 84 PHE A C 1
ATOM 623 O O . PHE A 1 84 ? -3.357 -27.807 -2.850 1.00 91.00 84 PHE A O 1
ATOM 630 N N . HIS A 1 85 ? -3.818 -25.666 -3.351 1.00 89.38 85 HIS A N 1
ATOM 631 C CA . HIS A 1 85 ? -4.572 -25.913 -4.573 1.00 89.38 85 HIS A CA 1
ATOM 632 C C . HIS A 1 85 ? -3.792 -25.400 -5.785 1.00 89.38 85 HIS A C 1
ATOM 634 O O . HIS A 1 85 ? -3.673 -24.194 -6.026 1.00 89.38 85 HIS A O 1
ATOM 640 N N . 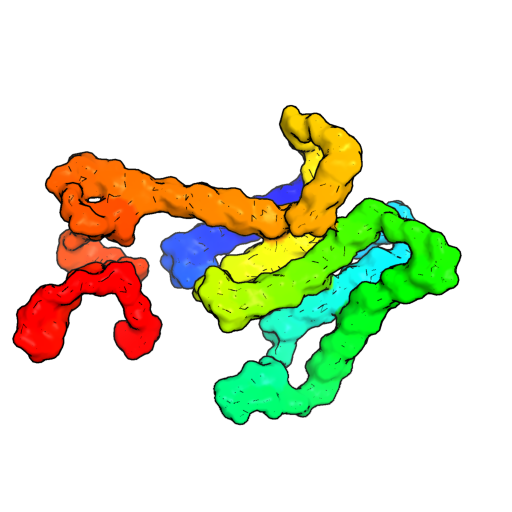ALA A 1 86 ? -3.255 -26.336 -6.573 1.00 87.75 86 ALA A N 1
ATOM 641 C CA . ALA A 1 86 ? -2.502 -26.028 -7.781 1.00 87.75 86 ALA A CA 1
ATOM 642 C C . ALA A 1 86 ? -3.436 -25.485 -8.873 1.00 87.75 86 ALA A C 1
ATOM 644 O O . ALA A 1 86 ? -4.118 -26.228 -9.574 1.00 87.75 86 ALA A O 1
ATOM 645 N N . ARG A 1 87 ? -3.458 -24.161 -9.025 1.00 91.69 87 ARG A N 1
ATOM 646 C CA . ARG A 1 87 ? -4.258 -23.459 -10.035 1.00 91.69 87 ARG A CA 1
ATOM 647 C C . ARG A 1 87 ? -3.326 -23.025 -11.168 1.00 91.69 87 ARG A C 1
ATOM 649 O O . ARG A 1 87 ? -2.615 -22.034 -10.991 1.00 91.69 87 ARG A O 1
ATOM 656 N N . PRO A 1 88 ? -3.288 -23.729 -12.315 1.00 91.75 88 PRO A N 1
ATOM 657 C CA . PRO A 1 88 ? -2.234 -23.558 -13.319 1.00 91.75 88 PRO A CA 1
ATOM 658 C C . PRO A 1 88 ? -2.170 -22.132 -13.865 1.00 91.75 88 PRO A C 1
ATOM 660 O O . PRO A 1 88 ? -1.086 -21.567 -13.956 1.00 91.75 88 PRO A O 1
ATOM 663 N N . LEU A 1 89 ? -3.324 -21.512 -14.134 1.00 92.12 89 LEU A N 1
ATOM 664 C CA . LEU A 1 89 ? -3.378 -20.120 -14.583 1.00 92.12 89 LEU A CA 1
ATOM 665 C C . LEU A 1 89 ? -2.786 -19.162 -13.540 1.00 92.12 89 LEU A C 1
ATOM 667 O O . LEU A 1 89 ? -1.991 -18.294 -13.877 1.00 92.12 89 LEU A O 1
ATOM 671 N N . ARG A 1 90 ? -3.125 -19.341 -12.260 1.00 93.25 90 ARG A N 1
ATOM 672 C CA . ARG A 1 90 ? -2.615 -18.486 -11.182 1.00 93.25 90 ARG A CA 1
ATOM 673 C C . ARG A 1 90 ? -1.118 -18.691 -10.945 1.00 93.25 90 ARG A C 1
ATOM 675 O O . ARG A 1 90 ? -0.399 -17.719 -10.741 1.00 93.25 90 ARG A O 1
ATOM 682 N N . LEU A 1 91 ? -0.646 -19.936 -11.001 1.00 94.12 91 LEU A N 1
ATOM 683 C CA . LEU A 1 91 ? 0.781 -20.258 -10.931 1.00 94.12 91 LEU A CA 1
ATOM 684 C C . LEU A 1 91 ? 1.543 -19.627 -12.098 1.00 94.12 91 LEU A C 1
ATOM 686 O O . LEU A 1 91 ? 2.584 -19.020 -11.872 1.00 94.12 91 LEU A O 1
ATOM 690 N N . LEU A 1 92 ? 0.996 -19.692 -13.315 1.00 94.81 92 LEU A N 1
ATOM 691 C CA . LEU A 1 92 ? 1.575 -19.040 -14.486 1.00 94.81 92 LEU A CA 1
ATOM 692 C C . LEU A 1 92 ? 1.683 -17.524 -14.288 1.00 94.81 92 LEU A C 1
ATOM 694 O O . LEU A 1 92 ? 2.746 -16.968 -14.537 1.00 94.81 92 LEU A O 1
ATOM 698 N N . LEU A 1 93 ? 0.637 -16.857 -13.790 1.00 95.25 93 LEU A N 1
ATOM 699 C CA . LEU A 1 93 ? 0.679 -15.413 -13.522 1.00 95.25 93 LEU A CA 1
ATOM 700 C C . LEU A 1 93 ? 1.762 -15.047 -12.497 1.00 95.25 93 LEU A C 1
ATOM 702 O O . LEU A 1 93 ? 2.489 -14.078 -12.703 1.00 95.25 93 LEU A O 1
ATOM 706 N N . PHE A 1 94 ? 1.916 -15.835 -11.428 1.00 95.56 94 PHE A N 1
ATOM 707 C CA . PHE A 1 94 ? 2.993 -15.621 -10.457 1.00 95.56 94 PHE A CA 1
ATOM 708 C C . PHE A 1 94 ? 4.381 -15.885 -11.044 1.00 95.56 94 PHE A C 1
ATOM 710 O O . PHE A 1 94 ? 5.309 -15.139 -10.741 1.00 95.56 94 PHE A O 1
ATOM 717 N N . LEU A 1 95 ? 4.532 -16.897 -11.903 1.00 97.12 95 LEU A N 1
ATOM 718 C CA . LEU A 1 95 ? 5.788 -17.151 -12.611 1.00 97.12 95 LEU A CA 1
ATOM 719 C C . LEU A 1 95 ? 6.138 -15.996 -13.551 1.00 97.12 95 LEU A C 1
ATOM 721 O O . LEU A 1 95 ? 7.272 -15.528 -13.534 1.00 97.12 95 LEU A O 1
ATOM 725 N N . VAL A 1 96 ? 5.172 -15.486 -14.319 1.00 98.19 96 VAL A N 1
ATOM 726 C CA . VAL A 1 96 ? 5.377 -14.319 -15.188 1.00 98.19 96 VAL A CA 1
ATOM 727 C C . VAL A 1 96 ? 5.754 -13.095 -14.354 1.00 98.19 96 VAL A C 1
ATOM 729 O O . VAL A 1 96 ? 6.730 -12.424 -14.677 1.00 98.19 96 VAL A O 1
ATOM 732 N N . ALA A 1 97 ? 5.057 -12.834 -13.246 1.00 98.00 97 ALA A N 1
ATOM 733 C CA . ALA A 1 97 ? 5.396 -11.731 -12.351 1.00 98.00 97 ALA A CA 1
ATOM 734 C C . ALA A 1 97 ? 6.814 -11.859 -11.765 1.00 98.00 97 ALA A C 1
ATOM 736 O O . ALA A 1 97 ? 7.524 -10.858 -11.671 1.00 98.00 97 ALA A O 1
ATOM 737 N N . ALA A 1 98 ? 7.245 -13.075 -11.414 1.00 98.00 98 ALA A N 1
ATOM 738 C CA . ALA A 1 98 ? 8.590 -13.345 -10.908 1.00 98.00 98 ALA A CA 1
ATOM 739 C C . ALA A 1 98 ? 9.671 -13.152 -11.984 1.00 98.00 98 ALA A C 1
ATOM 741 O O . ALA A 1 98 ? 10.714 -12.565 -11.704 1.00 98.00 98 ALA A O 1
ATOM 742 N N . VAL A 1 99 ? 9.415 -13.590 -13.221 1.00 98.19 99 VAL A N 1
ATOM 743 C CA . VAL A 1 99 ? 10.323 -13.367 -14.358 1.00 98.19 99 VAL A CA 1
ATOM 744 C C . VAL A 1 99 ? 10.465 -11.875 -14.645 1.00 98.19 99 VAL A C 1
ATOM 746 O O . VAL A 1 99 ? 11.583 -11.385 -14.770 1.00 98.19 99 VAL A O 1
ATOM 749 N N . LEU A 1 100 ? 9.352 -11.141 -14.685 1.00 98.12 100 LEU A N 1
ATOM 750 C CA . LEU A 1 100 ? 9.350 -9.692 -14.888 1.00 98.12 100 LEU A CA 1
ATOM 751 C C . LEU A 1 100 ? 10.073 -8.942 -13.760 1.00 98.12 100 LEU A C 1
ATOM 753 O O . LEU A 1 100 ? 10.789 -7.986 -14.027 1.00 98.12 100 LEU A O 1
ATOM 757 N N . PHE A 1 101 ? 9.937 -9.399 -12.512 1.00 97.75 101 PHE A N 1
ATOM 758 C CA . PHE A 1 101 ? 10.668 -8.841 -11.373 1.00 97.75 101 PHE A CA 1
ATOM 759 C C . PHE A 1 101 ? 12.182 -9.066 -11.487 1.00 97.75 101 PHE A C 1
ATOM 761 O O . PHE A 1 101 ? 12.963 -8.165 -11.208 1.00 97.75 101 PHE A O 1
ATOM 768 N N . ALA A 1 102 ? 12.608 -10.265 -11.892 1.00 97.12 102 ALA A N 1
ATOM 769 C CA . ALA A 1 102 ? 14.024 -10.621 -11.974 1.00 97.12 102 ALA A CA 1
ATOM 770 C C . ALA A 1 102 ? 14.726 -10.058 -13.223 1.00 97.12 102 ALA A C 1
ATOM 772 O O . ALA A 1 102 ? 15.948 -9.904 -13.219 1.00 97.12 102 ALA A O 1
ATOM 773 N N . TYR A 1 103 ? 13.971 -9.762 -14.284 1.00 96.38 103 TYR A N 1
ATOM 774 C CA . TYR A 1 103 ? 14.499 -9.360 -15.587 1.00 96.38 103 TYR A CA 1
ATOM 775 C C . TYR A 1 103 ? 15.509 -8.195 -15.521 1.00 96.38 103 TYR A C 1
ATOM 777 O O . TYR A 1 103 ? 16.632 -8.396 -15.995 1.00 96.38 103 TYR A O 1
ATOM 785 N N . PRO A 1 104 ? 15.214 -7.038 -14.888 1.00 95.44 104 PRO A N 1
ATOM 786 C CA . PRO A 1 104 ? 16.152 -5.912 -14.879 1.00 95.44 104 PRO A CA 1
ATOM 787 C C . PRO A 1 104 ? 17.466 -6.243 -14.157 1.00 95.44 104 PRO A C 1
ATOM 789 O O . PRO A 1 104 ? 18.548 -5.879 -14.614 1.00 95.44 104 PRO A O 1
ATOM 792 N N . ALA A 1 105 ? 17.394 -6.984 -13.043 1.00 94.00 105 ALA A N 1
ATOM 793 C CA . ALA A 1 105 ? 18.565 -7.385 -12.263 1.00 94.00 105 ALA A CA 1
ATOM 794 C C . ALA A 1 105 ? 19.466 -8.344 -13.045 1.00 94.00 105 ALA A C 1
ATOM 796 O O . ALA A 1 105 ? 20.689 -8.204 -13.014 1.00 94.00 105 ALA A O 1
ATOM 797 N N . VAL A 1 106 ? 18.875 -9.299 -13.770 1.00 95.00 106 VAL A N 1
ATOM 798 C CA . VAL A 1 106 ? 19.624 -10.236 -14.617 1.00 95.00 106 VAL A CA 1
ATOM 799 C C . VAL A 1 106 ? 20.316 -9.492 -15.759 1.00 95.00 106 VAL A C 1
ATOM 801 O O . VAL A 1 106 ? 21.497 -9.731 -16.000 1.00 95.00 106 VAL A O 1
ATOM 804 N N . GLN A 1 107 ? 19.626 -8.556 -16.417 1.00 93.56 107 GLN A N 1
ATOM 805 C CA . GLN A 1 107 ? 20.202 -7.772 -17.515 1.00 93.56 107 GLN A CA 1
ATOM 806 C C . GLN A 1 107 ? 21.362 -6.881 -17.059 1.00 93.56 107 GLN A C 1
ATOM 808 O O . GLN A 1 107 ? 22.430 -6.865 -17.677 1.00 93.56 107 GLN A O 1
ATOM 813 N N . HIS A 1 108 ? 21.194 -6.177 -15.942 1.00 93.19 108 HIS A N 1
ATOM 814 C CA . HIS A 1 108 ? 22.236 -5.319 -15.378 1.00 93.19 108 HIS A CA 1
ATOM 815 C C . HIS A 1 108 ? 23.428 -6.128 -14.850 1.00 93.19 108 HIS A C 1
ATOM 817 O O . HIS A 1 108 ? 24.581 -5.783 -15.105 1.00 93.19 108 HIS A O 1
ATOM 823 N N . SER A 1 109 ? 23.175 -7.271 -14.203 1.00 92.06 109 SER A N 1
ATOM 824 C CA . SER A 1 109 ? 24.245 -8.174 -13.770 1.00 92.06 109 SER A CA 1
ATOM 825 C C . SER A 1 109 ? 25.021 -8.773 -14.946 1.00 92.06 109 SER A C 1
ATOM 827 O O . SER A 1 109 ? 26.225 -8.983 -14.815 1.00 92.06 109 SER A O 1
ATOM 829 N N . ALA A 1 110 ? 24.361 -9.069 -16.070 1.00 92.19 110 ALA A N 1
ATOM 830 C CA . ALA A 1 110 ? 25.007 -9.617 -17.262 1.00 92.19 110 ALA A CA 1
ATOM 831 C C . ALA A 1 110 ? 25.817 -8.563 -18.034 1.00 92.19 110 ALA A C 1
ATOM 833 O O . ALA A 1 110 ? 26.868 -8.878 -18.588 1.00 92.19 110 ALA A O 1
ATOM 834 N N . SER A 1 111 ? 25.346 -7.314 -18.058 1.00 91.06 111 SER A N 1
ATOM 835 C CA . SER A 1 111 ? 26.036 -6.188 -18.703 1.00 91.06 111 SER A CA 1
ATOM 836 C C . SER A 1 111 ? 27.125 -5.551 -17.831 1.00 91.06 111 SER A C 1
ATOM 838 O O . SER A 1 111 ? 27.953 -4.801 -18.342 1.00 91.06 111 SER A O 1
ATOM 840 N N . GLY A 1 112 ? 27.142 -5.840 -16.525 1.00 89.75 112 GLY A N 1
ATOM 841 C CA . GLY A 1 112 ? 28.036 -5.201 -15.555 1.00 89.75 112 GLY A CA 1
ATOM 842 C C . GLY A 1 112 ? 27.649 -3.756 -15.219 1.00 89.75 112 GLY A C 1
ATOM 843 O O . GLY A 1 112 ? 28.416 -3.060 -14.552 1.00 89.75 112 GLY A O 1
ATOM 844 N N . ALA A 1 113 ? 26.481 -3.295 -15.673 1.00 89.12 113 ALA A N 1
ATOM 845 C CA . ALA A 1 113 ? 25.961 -1.968 -15.380 1.00 89.12 113 ALA A CA 1
ATOM 846 C C . ALA A 1 113 ? 25.370 -1.908 -13.962 1.00 89.12 113 ALA A C 1
ATOM 848 O O . ALA A 1 113 ? 24.717 -2.841 -13.492 1.00 89.12 113 ALA A O 1
ATOM 849 N N . SER A 1 114 ? 25.570 -0.787 -13.270 1.00 87.88 114 SER A N 1
ATOM 850 C CA . SER A 1 114 ? 24.922 -0.529 -11.982 1.00 87.88 114 SER A CA 1
ATOM 851 C C . SER A 1 114 ? 23.453 -0.158 -12.171 1.00 87.88 114 SER A C 1
ATOM 853 O O . SER A 1 114 ? 23.139 0.647 -13.045 1.00 87.88 114 SER A O 1
ATOM 855 N N . LEU A 1 115 ? 22.574 -0.665 -11.304 1.00 88.00 115 LEU A N 1
ATOM 856 C CA . LEU A 1 115 ? 21.172 -0.243 -11.259 1.00 88.00 115 LEU A CA 1
ATOM 857 C C . LEU A 1 115 ? 21.074 1.235 -10.859 1.00 88.00 115 LEU A C 1
ATOM 859 O O . LEU A 1 115 ? 21.707 1.668 -9.893 1.00 88.00 115 LEU A O 1
ATOM 863 N N . SER A 1 116 ? 20.266 2.003 -11.589 1.00 88.50 116 SER A N 1
ATOM 864 C CA . SER A 1 116 ? 19.985 3.396 -11.240 1.00 88.50 116 SER A CA 1
ATOM 865 C C . SER A 1 116 ? 19.143 3.484 -9.962 1.00 88.50 116 SER A C 1
ATOM 867 O O . SER A 1 116 ? 18.368 2.578 -9.649 1.00 88.50 116 SER A O 1
ATOM 869 N N . GLN A 1 117 ? 19.259 4.593 -9.224 1.00 85.88 117 GLN A N 1
ATOM 870 C CA . GLN A 1 117 ? 18.462 4.814 -8.012 1.00 85.88 117 GLN A CA 1
ATOM 871 C C . GLN A 1 117 ? 16.956 4.742 -8.299 1.00 85.88 117 GLN A C 1
ATOM 873 O O . GLN A 1 117 ? 16.239 4.053 -7.583 1.00 85.88 117 GLN A O 1
ATOM 878 N N . GLY A 1 118 ? 16.484 5.392 -9.369 1.00 88.25 118 GLY A N 1
ATOM 879 C CA . GLY A 1 118 ? 15.067 5.351 -9.740 1.00 88.25 118 GLY A CA 1
ATOM 880 C C . GLY A 1 118 ? 14.576 3.926 -10.001 1.00 88.25 118 GLY A C 1
ATOM 881 O O . GLY A 1 118 ? 13.504 3.548 -9.540 1.00 88.25 118 GLY A O 1
ATOM 882 N N . LEU A 1 119 ? 15.392 3.091 -10.654 1.00 90.81 119 LEU A N 1
ATOM 883 C CA . LEU A 1 119 ? 15.045 1.690 -10.880 1.00 90.81 119 LEU A CA 1
ATOM 884 C C . LEU A 1 119 ? 15.006 0.892 -9.567 1.00 90.81 119 LEU A C 1
ATOM 886 O O . LEU A 1 119 ? 14.091 0.095 -9.369 1.00 90.81 119 LEU A O 1
ATOM 890 N N . LEU A 1 120 ? 15.950 1.133 -8.650 1.00 91.19 120 LEU A N 1
ATOM 891 C CA . LEU A 1 120 ? 15.951 0.540 -7.306 1.00 91.19 120 LEU A CA 1
ATOM 892 C C . LEU A 1 120 ? 14.723 0.949 -6.483 1.00 91.19 120 LEU A C 1
ATOM 894 O O . LEU A 1 120 ? 14.173 0.122 -5.761 1.00 91.19 120 LEU A O 1
ATOM 898 N N . GLU A 1 121 ? 14.259 2.191 -6.604 1.00 92.00 121 GLU A N 1
ATOM 899 C CA . GLU A 1 121 ? 13.015 2.629 -5.967 1.00 92.00 121 GLU A CA 1
ATOM 900 C C . GLU A 1 121 ? 11.799 1.914 -6.581 1.00 92.00 121 GLU A C 1
ATOM 902 O O . GLU A 1 121 ? 10.948 1.417 -5.845 1.00 92.00 121 GLU A O 1
ATOM 907 N N . LEU A 1 122 ? 11.749 1.731 -7.907 1.00 94.06 122 LEU A N 1
ATOM 908 C CA . LEU A 1 122 ? 10.661 0.996 -8.570 1.00 94.06 122 LEU A CA 1
ATOM 909 C C . LEU A 1 122 ? 10.596 -0.488 -8.173 1.00 94.06 122 LEU A C 1
ATOM 911 O O . LEU A 1 122 ? 9.505 -1.064 -8.168 1.00 94.06 122 LEU A O 1
ATOM 915 N N . TYR A 1 123 ? 11.717 -1.110 -7.786 1.00 94.62 123 TYR A N 1
ATOM 916 C CA . TYR A 1 123 ? 11.723 -2.473 -7.232 1.00 94.62 123 TYR A CA 1
ATOM 917 C C . TYR A 1 123 ? 10.863 -2.596 -5.973 1.00 94.62 123 TYR A C 1
ATOM 919 O O . TYR A 1 123 ? 10.329 -3.675 -5.690 1.00 94.62 123 TYR A O 1
ATOM 927 N N . SER A 1 124 ? 10.705 -1.500 -5.229 1.00 92.88 124 SER A N 1
ATOM 928 C CA . SER A 1 124 ? 9.907 -1.491 -4.013 1.00 92.88 124 SER A CA 1
ATOM 929 C C . SER A 1 124 ? 8.432 -1.795 -4.279 1.00 92.88 124 SER A C 1
ATOM 931 O O . SER A 1 124 ? 7.817 -2.456 -3.454 1.00 92.88 124 SER A O 1
ATOM 933 N N . MET A 1 125 ? 7.864 -1.431 -5.435 1.00 94.00 125 MET A N 1
ATOM 934 C CA . MET A 1 125 ? 6.449 -1.686 -5.744 1.00 94.00 125 MET A CA 1
ATOM 935 C C . MET A 1 125 ? 6.078 -3.180 -5.667 1.00 94.00 125 MET A C 1
ATOM 937 O O . MET A 1 125 ? 5.286 -3.555 -4.795 1.00 94.00 125 MET A O 1
ATOM 941 N N . PRO A 1 126 ? 6.620 -4.072 -6.527 1.00 97.00 126 PRO A N 1
ATOM 942 C CA . PRO A 1 126 ? 6.299 -5.494 -6.454 1.00 97.00 126 PRO A CA 1
ATOM 943 C C . PRO A 1 126 ? 6.804 -6.134 -5.154 1.00 97.00 126 PRO A C 1
ATOM 945 O O . PRO A 1 126 ? 6.124 -7.002 -4.603 1.00 97.00 126 PRO A O 1
ATOM 948 N N . ALA A 1 127 ? 7.945 -5.688 -4.616 1.00 96.25 127 ALA A N 1
ATOM 949 C CA . ALA A 1 127 ? 8.478 -6.214 -3.361 1.00 96.25 127 ALA A CA 1
ATOM 950 C C . ALA A 1 127 ? 7.535 -5.937 -2.178 1.00 96.25 127 ALA A C 1
ATOM 952 O O . ALA A 1 127 ? 7.188 -6.853 -1.429 1.00 96.25 127 ALA A O 1
ATOM 953 N N . MET A 1 128 ? 7.054 -4.702 -2.039 1.00 95.88 128 MET A N 1
ATOM 954 C CA . MET A 1 128 ? 6.166 -4.302 -0.952 1.00 95.88 128 MET A CA 1
ATOM 955 C C . MET A 1 128 ? 4.793 -4.955 -1.055 1.00 95.88 128 MET A C 1
ATOM 957 O O . MET A 1 128 ? 4.207 -5.264 -0.020 1.00 95.88 128 MET A O 1
ATOM 961 N N . ILE A 1 129 ? 4.302 -5.268 -2.259 1.00 97.00 129 ILE A N 1
ATOM 962 C CA . ILE A 1 129 ? 3.095 -6.094 -2.407 1.00 97.00 129 ILE A CA 1
ATOM 963 C C . ILE A 1 129 ? 3.277 -7.439 -1.699 1.00 97.00 129 ILE A C 1
ATOM 965 O O . ILE A 1 129 ? 2.424 -7.841 -0.907 1.00 97.00 129 ILE A O 1
ATOM 969 N N . LEU A 1 130 ? 4.398 -8.123 -1.935 1.00 95.81 130 LEU A N 1
ATOM 970 C CA . LEU A 1 130 ? 4.684 -9.404 -1.289 1.00 95.81 130 LEU A CA 1
ATOM 971 C C . LEU A 1 130 ? 4.863 -9.248 0.225 1.00 95.81 130 LEU A C 1
ATOM 973 O O . LEU A 1 130 ? 4.317 -10.049 0.986 1.00 95.81 130 LEU A O 1
ATOM 977 N N . VAL A 1 131 ? 5.569 -8.203 0.669 1.00 95.62 131 VAL A N 1
ATOM 978 C CA . VAL A 1 131 ? 5.785 -7.910 2.095 1.00 95.62 131 VAL A CA 1
ATOM 979 C C . VAL A 1 131 ? 4.466 -7.636 2.814 1.00 95.62 131 VAL A C 1
ATOM 981 O O . VAL A 1 131 ? 4.209 -8.237 3.853 1.00 95.62 131 VAL A O 1
ATOM 984 N N . TYR A 1 132 ? 3.586 -6.796 2.270 1.00 96.12 132 TYR A N 1
ATOM 985 C CA . TYR A 1 132 ? 2.299 -6.494 2.901 1.00 96.12 132 TYR A CA 1
ATOM 986 C C . TYR A 1 132 ? 1.355 -7.695 2.902 1.00 96.12 132 TYR A C 1
ATOM 988 O O . TYR A 1 132 ? 0.660 -7.927 3.893 1.00 96.12 132 TYR A O 1
ATOM 996 N N . GLN A 1 133 ? 1.382 -8.518 1.852 1.00 93.50 133 GLN A N 1
ATOM 997 C CA . GLN A 1 133 ? 0.657 -9.789 1.838 1.00 93.50 133 GLN A CA 1
ATOM 998 C C . GLN A 1 133 ? 1.199 -10.757 2.899 1.00 93.50 133 GLN A C 1
ATOM 1000 O O . GLN A 1 133 ? 0.419 -11.441 3.566 1.00 93.50 133 GLN A O 1
ATOM 1005 N N . LEU A 1 134 ? 2.519 -10.795 3.105 1.00 93.00 134 LEU A N 1
ATOM 1006 C CA . LEU A 1 134 ? 3.139 -11.569 4.177 1.00 93.00 134 LEU A CA 1
ATOM 1007 C C . LEU A 1 134 ? 2.746 -11.026 5.554 1.00 93.00 134 LEU A C 1
ATOM 1009 O O . LEU A 1 134 ? 2.350 -11.807 6.410 1.00 93.00 134 LEU A O 1
ATOM 1013 N N . PHE A 1 135 ? 2.784 -9.711 5.765 1.00 94.00 135 PHE A N 1
ATOM 1014 C CA . PHE A 1 135 ? 2.379 -9.075 7.022 1.00 94.00 135 PHE A CA 1
ATOM 1015 C C . PHE A 1 135 ? 0.916 -9.347 7.355 1.00 94.00 135 PHE A C 1
ATOM 1017 O O . PHE A 1 135 ? 0.590 -9.608 8.513 1.00 94.00 135 PHE A O 1
ATOM 1024 N N . TYR A 1 136 ? 0.041 -9.328 6.351 1.00 91.44 136 TYR A N 1
ATOM 1025 C CA . TYR A 1 136 ? -1.361 -9.687 6.516 1.00 91.44 136 TYR A CA 1
ATOM 1026 C C . TYR A 1 136 ? -1.522 -11.158 6.929 1.00 91.44 136 TYR A C 1
ATOM 1028 O O . TYR A 1 136 ? -2.207 -11.462 7.907 1.00 91.44 136 TYR A O 1
ATOM 1036 N N . ARG A 1 137 ? -0.828 -12.083 6.251 1.00 88.31 137 ARG A N 1
ATOM 1037 C CA . ARG A 1 137 ? -0.858 -13.521 6.584 1.00 88.31 137 ARG A CA 1
ATOM 1038 C C . ARG A 1 137 ? -0.255 -13.829 7.953 1.00 88.31 137 ARG A C 1
ATOM 1040 O O . ARG A 1 137 ? -0.811 -14.631 8.696 1.00 88.31 137 ARG A O 1
ATOM 1047 N N . ALA A 1 138 ? 0.840 -13.162 8.303 1.00 89.88 138 ALA A N 1
ATOM 1048 C CA . ALA A 1 138 ? 1.516 -13.277 9.590 1.00 89.88 138 ALA A CA 1
ATOM 1049 C C . ALA A 1 138 ? 0.772 -12.562 10.732 1.00 89.88 138 ALA A C 1
ATOM 1051 O O . ALA A 1 138 ? 1.261 -12.556 11.858 1.00 89.88 138 ALA A O 1
ATOM 1052 N N . ARG A 1 139 ? -0.398 -11.959 10.462 1.00 86.94 139 ARG A N 1
ATOM 1053 C CA . ARG A 1 139 ? -1.213 -11.206 11.433 1.00 86.94 139 ARG A CA 1
ATOM 1054 C C . ARG A 1 139 ? -0.494 -9.995 12.044 1.00 86.94 139 ARG A C 1
ATOM 1056 O O . ARG A 1 139 ? -0.919 -9.500 13.079 1.00 86.94 139 ARG A O 1
ATOM 1063 N N . ILE A 1 140 ? 0.550 -9.482 11.395 1.00 88.38 140 ILE A N 1
ATOM 1064 C CA . ILE A 1 140 ? 1.179 -8.208 11.770 1.00 88.38 140 ILE A CA 1
ATOM 1065 C C . ILE A 1 140 ? 0.216 -7.069 11.404 1.00 88.38 140 ILE A C 1
ATOM 1067 O O . ILE A 1 140 ? -0.136 -6.238 12.242 1.00 88.38 140 ILE A O 1
ATOM 1071 N N . LEU A 1 141 ? -0.303 -7.096 10.171 1.00 86.38 141 LEU A N 1
ATOM 1072 C CA . LEU A 1 141 ? -1.398 -6.236 9.718 1.00 86.38 141 LEU A CA 1
ATOM 1073 C C . LEU A 1 141 ? -2.736 -6.929 9.998 1.00 86.38 141 LEU A C 1
ATOM 1075 O O . LEU A 1 141 ? -3.108 -7.899 9.339 1.00 86.38 141 LEU A O 1
ATOM 1079 N N . HIS A 1 142 ? -3.464 -6.436 10.998 1.00 78.38 142 HIS A N 1
ATOM 1080 C CA . HIS A 1 142 ? -4.705 -7.058 11.472 1.00 78.38 142 HIS A CA 1
ATOM 1081 C C . HIS A 1 142 ? -5.922 -6.774 10.568 1.00 78.38 142 HIS A C 1
ATOM 1083 O O . HIS A 1 142 ? -6.922 -7.508 10.632 1.00 78.38 142 HIS A O 1
ATOM 1089 N N . GLY A 1 143 ? -5.845 -5.718 9.750 1.00 82.12 143 GLY A N 1
ATOM 1090 C CA . GLY A 1 143 ? -6.884 -5.258 8.835 1.00 82.12 143 GLY A CA 1
ATOM 1091 C C . GLY A 1 143 ? -6.542 -5.532 7.370 1.00 82.12 143 GLY A C 1
ATOM 1092 O O . GLY A 1 143 ? -5.481 -5.156 6.879 1.00 82.12 143 GLY A O 1
ATOM 1093 N N . GLY A 1 144 ? -7.477 -6.151 6.640 1.00 87.38 144 GLY A N 1
ATOM 1094 C CA . GLY A 1 144 ? -7.341 -6.316 5.187 1.00 87.38 144 GLY A CA 1
ATOM 1095 C C . GLY A 1 144 ? -7.408 -4.984 4.429 1.00 87.38 144 GLY A C 1
ATOM 1096 O O . GLY A 1 144 ? -6.781 -4.846 3.383 1.00 87.38 144 GLY A O 1
ATOM 1097 N N . ALA A 1 145 ? -8.131 -3.997 4.972 1.00 91.62 145 ALA A N 1
ATOM 1098 C CA . ALA A 1 145 ? -8.174 -2.642 4.428 1.00 91.62 145 ALA A CA 1
ATOM 1099 C C . ALA A 1 145 ? -6.806 -1.951 4.529 1.00 91.62 145 ALA A C 1
ATOM 1101 O O . ALA A 1 145 ? -6.366 -1.373 3.543 1.00 91.62 145 ALA A O 1
ATOM 1102 N N . ASP A 1 146 ? -6.101 -2.094 5.657 1.00 91.81 146 ASP A N 1
ATOM 1103 C CA . ASP A 1 146 ? -4.770 -1.505 5.856 1.00 91.81 146 ASP A CA 1
ATOM 1104 C C . ASP A 1 146 ? -3.760 -2.068 4.851 1.00 91.81 146 ASP A C 1
ATOM 1106 O O . ASP A 1 146 ? -3.057 -1.316 4.182 1.00 91.81 146 ASP A O 1
ATOM 1110 N N . ALA A 1 147 ? -3.734 -3.395 4.671 1.00 94.56 147 ALA A N 1
ATOM 1111 C CA . ALA A 1 147 ? -2.859 -4.032 3.687 1.00 94.56 147 ALA A CA 1
ATOM 1112 C C . ALA A 1 147 ? -3.158 -3.543 2.259 1.00 94.56 147 ALA A C 1
ATOM 1114 O O . ALA A 1 147 ? -2.243 -3.173 1.525 1.00 94.56 147 ALA A O 1
ATOM 1115 N N . LYS A 1 148 ? -4.440 -3.476 1.874 1.00 95.81 148 LYS A N 1
ATOM 1116 C CA . LYS A 1 148 ? -4.864 -2.952 0.565 1.00 95.81 148 LYS A CA 1
ATOM 1117 C C . LYS A 1 148 ? -4.504 -1.471 0.397 1.00 95.81 148 LYS A C 1
ATOM 1119 O O . LYS A 1 148 ? -4.047 -1.085 -0.679 1.00 95.81 148 LYS A O 1
ATOM 1124 N N . ALA A 1 149 ? -4.644 -0.658 1.442 1.00 95.81 149 ALA A N 1
ATOM 1125 C CA . ALA A 1 149 ? -4.263 0.751 1.430 1.00 95.81 149 ALA A CA 1
ATOM 1126 C C . ALA A 1 149 ? -2.761 0.921 1.177 1.00 95.81 149 ALA A C 1
ATOM 1128 O O . ALA A 1 149 ? -2.371 1.647 0.269 1.00 95.81 149 ALA A O 1
ATOM 1129 N N . LEU A 1 150 ? -1.915 0.195 1.910 1.00 96.69 150 LEU A N 1
ATOM 1130 C CA . LEU A 1 150 ? -0.462 0.276 1.748 1.00 96.69 150 LEU A CA 1
ATOM 1131 C C . LEU A 1 150 ? 0.004 -0.220 0.375 1.00 96.69 150 LEU A C 1
ATOM 1133 O O . LEU A 1 150 ? 0.859 0.407 -0.246 1.00 96.69 150 LEU A O 1
ATOM 1137 N N . ILE A 1 151 ? -0.599 -1.299 -0.131 1.00 97.38 151 ILE A N 1
ATOM 1138 C CA . ILE A 1 151 ? -0.324 -1.822 -1.475 1.00 97.38 151 ILE A CA 1
ATOM 1139 C C . ILE A 1 151 ? -0.680 -0.790 -2.547 1.00 97.38 151 ILE A C 1
ATOM 1141 O O . ILE A 1 151 ? 0.139 -0.474 -3.404 1.00 97.38 151 ILE A O 1
ATOM 1145 N N . THR A 1 152 ? -1.895 -0.246 -2.497 1.00 97.81 152 THR A N 1
ATOM 1146 C CA . THR A 1 152 ? -2.360 0.733 -3.491 1.00 97.81 152 THR A CA 1
ATOM 1147 C C . THR A 1 152 ? -1.599 2.055 -3.410 1.00 97.81 152 THR A C 1
ATOM 1149 O O . THR A 1 152 ? -1.345 2.661 -4.447 1.00 97.81 152 THR A O 1
ATOM 1152 N N . LEU A 1 153 ? -1.159 2.470 -2.217 1.00 96.50 153 LEU A N 1
ATOM 1153 C CA . LEU A 1 153 ? -0.263 3.615 -2.047 1.00 96.50 153 LEU A CA 1
ATOM 1154 C C . LEU A 1 153 ? 1.117 3.371 -2.651 1.00 96.50 153 LEU A C 1
ATOM 1156 O O . LEU A 1 153 ? 1.625 4.261 -3.323 1.00 96.50 153 LEU A O 1
ATOM 1160 N N . GLY A 1 154 ? 1.693 2.180 -2.466 1.00 95.69 154 GLY A N 1
ATOM 1161 C CA . GLY A 1 154 ? 2.966 1.814 -3.094 1.00 95.69 154 GLY A CA 1
ATOM 1162 C C . GLY A 1 154 ? 2.894 1.829 -4.623 1.00 95.69 154 GLY A C 1
ATOM 1163 O O . GLY A 1 154 ? 3.858 2.204 -5.273 1.00 95.69 154 GLY A O 1
ATOM 1164 N N . LEU A 1 155 ? 1.737 1.490 -5.203 1.00 96.88 155 LEU A N 1
ATOM 1165 C CA . LEU A 1 155 ? 1.505 1.586 -6.650 1.00 96.88 155 LEU A CA 1
ATOM 1166 C C . LEU A 1 155 ? 1.279 3.020 -7.140 1.00 96.88 155 LEU A C 1
ATOM 1168 O O . LEU A 1 155 ? 1.631 3.346 -8.269 1.00 96.88 155 LEU A O 1
ATOM 1172 N N . LEU A 1 156 ? 0.645 3.865 -6.326 1.00 96.38 156 LEU A N 1
ATOM 1173 C CA . LEU A 1 156 ? 0.361 5.256 -6.679 1.00 96.38 156 LEU A CA 1
ATOM 1174 C C . LEU A 1 156 ? 1.602 6.144 -6.564 1.00 96.38 156 LEU A C 1
ATOM 1176 O O . LEU A 1 156 ? 1.802 7.023 -7.400 1.00 96.38 156 LEU A O 1
ATOM 1180 N N . VAL A 1 157 ? 2.403 5.933 -5.520 1.00 93.75 157 VAL A N 1
ATOM 1181 C CA . VAL A 1 157 ? 3.594 6.721 -5.178 1.00 93.75 157 VAL A CA 1
ATOM 1182 C C . VAL A 1 157 ? 4.775 5.756 -5.006 1.00 93.75 157 VAL A C 1
ATOM 1184 O O . VAL A 1 157 ? 5.152 5.431 -3.878 1.00 93.75 157 VAL A O 1
ATOM 1187 N N . PRO A 1 158 ? 5.313 5.235 -6.123 1.00 90.88 158 PRO A N 1
ATOM 1188 C CA . PRO A 1 158 ? 6.350 4.205 -6.099 1.00 90.88 158 PRO A CA 1
ATOM 1189 C C . PRO A 1 158 ? 7.741 4.756 -5.782 1.00 90.88 158 PRO A C 1
ATOM 1191 O O . PRO A 1 158 ? 8.600 4.037 -5.280 1.00 90.88 158 PRO A O 1
ATOM 1194 N N . THR A 1 159 ? 7.943 6.037 -6.069 1.00 88.62 159 THR A N 1
ATOM 1195 C CA . THR A 1 159 ? 9.131 6.819 -5.748 1.00 88.62 159 THR A CA 1
ATOM 1196 C C . THR A 1 159 ? 8.738 7.921 -4.777 1.00 88.62 159 THR A C 1
ATOM 1198 O O . THR A 1 159 ? 7.568 8.309 -4.680 1.00 88.62 159 THR A O 1
ATOM 1201 N N . TYR A 1 160 ? 9.704 8.414 -4.013 1.00 85.81 160 TYR A N 1
ATOM 1202 C CA . TYR A 1 160 ? 9.433 9.472 -3.045 1.00 85.81 160 TYR A CA 1
ATOM 1203 C C . TYR A 1 160 ? 8.932 10.751 -3.742 1.00 85.81 160 TYR A C 1
ATOM 1205 O O . TYR A 1 160 ? 9.539 11.197 -4.716 1.00 85.81 160 TYR A O 1
ATOM 1213 N N . PRO A 1 161 ? 7.837 11.365 -3.255 1.00 79.12 161 PRO A N 1
ATOM 1214 C CA . PRO A 1 161 ? 7.282 12.556 -3.876 1.00 79.12 161 PRO A CA 1
ATOM 1215 C C . PRO A 1 161 ? 8.146 13.779 -3.553 1.00 79.12 161 PRO A C 1
ATOM 1217 O O . PRO A 1 161 ? 8.079 14.331 -2.454 1.00 79.12 161 PRO A O 1
ATOM 1220 N N . ASP A 1 162 ? 8.911 14.245 -4.535 1.00 76.81 162 ASP A N 1
ATOM 1221 C CA . ASP A 1 162 ? 9.673 15.487 -4.431 1.00 76.81 162 ASP A CA 1
ATOM 1222 C C . ASP A 1 162 ? 8.791 16.673 -4.863 1.00 76.81 162 ASP A C 1
ATOM 1224 O O . ASP A 1 162 ? 8.702 17.048 -6.034 1.00 76.81 162 ASP A O 1
ATOM 1228 N N . MET A 1 163 ? 8.077 17.260 -3.898 1.00 70.06 163 MET A N 1
ATOM 1229 C CA . MET A 1 163 ? 7.195 18.409 -4.120 1.00 70.06 163 MET A CA 1
ATOM 1230 C C . MET A 1 163 ? 7.533 19.546 -3.164 1.00 70.06 163 MET A C 1
ATOM 1232 O O . MET A 1 163 ? 7.325 19.419 -1.963 1.00 70.06 163 MET A O 1
ATOM 1236 N N . ALA A 1 164 ? 7.934 20.703 -3.701 1.00 65.69 164 ALA A N 1
ATOM 1237 C CA . ALA A 1 164 ? 8.161 21.913 -2.908 1.00 65.69 164 ALA A CA 1
ATOM 1238 C C . ALA A 1 164 ? 6.938 22.239 -2.015 1.00 65.69 164 ALA A C 1
ATOM 1240 O O . ALA A 1 164 ? 5.824 22.313 -2.541 1.00 65.69 164 ALA A O 1
ATOM 1241 N N . PRO A 1 165 ? 7.105 22.451 -0.691 1.00 72.00 165 PRO A N 1
ATOM 1242 C CA . PRO A 1 165 ? 8.354 22.710 0.045 1.00 72.00 165 PRO A CA 1
ATOM 1243 C C . PRO A 1 165 ? 9.076 21.468 0.613 1.00 72.00 165 PRO A C 1
ATOM 1245 O O . PRO A 1 165 ? 10.024 21.621 1.375 1.00 72.00 165 PRO A O 1
ATOM 1248 N N . PHE A 1 166 ? 8.628 20.256 0.299 1.00 73.00 166 PHE A N 1
ATOM 1249 C CA . PHE A 1 166 ? 9.215 19.004 0.774 1.00 73.00 166 PHE A CA 1
ATOM 1250 C C . PHE A 1 166 ? 10.301 18.481 -0.190 1.00 73.00 166 PHE A C 1
ATOM 1252 O O . PHE A 1 166 ? 10.156 18.643 -1.404 1.00 73.00 166 PHE A O 1
ATOM 1259 N N . PRO A 1 167 ? 11.366 17.837 0.323 1.00 70.94 167 PRO A N 1
ATOM 1260 C CA . PRO A 1 167 ? 11.650 17.571 1.738 1.00 70.94 167 PRO A CA 1
ATOM 1261 C C . PRO A 1 167 ? 12.129 18.818 2.507 1.00 70.94 167 PRO A C 1
ATOM 1263 O O . PRO A 1 167 ? 12.893 19.630 2.000 1.00 70.94 167 PRO A O 1
ATOM 1266 N N . LEU A 1 168 ? 11.699 18.951 3.770 1.00 75.06 168 LEU A N 1
ATOM 1267 C CA . LEU A 1 168 ? 12.082 20.075 4.647 1.00 75.06 168 LEU A CA 1
ATOM 1268 C C . LEU A 1 168 ? 13.537 19.990 5.140 1.00 75.06 168 LEU A C 1
ATOM 1270 O O . LEU A 1 168 ? 14.088 20.975 5.625 1.00 75.06 168 LEU A O 1
ATOM 1274 N N . MET A 1 169 ? 14.139 18.802 5.061 1.00 75.25 169 MET A N 1
ATOM 1275 C CA . MET A 1 169 ? 15.507 18.521 5.483 1.00 75.25 169 MET A CA 1
ATOM 1276 C C . MET A 1 169 ? 16.244 17.855 4.326 1.00 75.25 169 MET A C 1
ATOM 1278 O O . MET A 1 169 ? 15.806 16.821 3.827 1.00 75.25 169 MET A O 1
ATOM 1282 N N . THR A 1 170 ? 17.368 18.435 3.914 1.00 75.62 170 THR A N 1
ATOM 1283 C CA . THR A 1 170 ? 18.267 17.833 2.927 1.00 75.62 170 THR A CA 1
ATOM 1284 C C . THR A 1 170 ? 19.252 16.919 3.645 1.00 75.62 170 THR A C 1
ATOM 1286 O O . THR A 1 170 ? 19.966 17.367 4.545 1.00 75.62 170 THR A O 1
ATOM 1289 N N . LEU A 1 171 ? 19.286 15.646 3.264 1.00 77.00 171 LEU A N 1
ATOM 1290 C CA . LEU A 1 171 ? 20.253 14.677 3.773 1.00 77.00 171 LEU A CA 1
ATOM 1291 C C . LEU A 1 171 ? 21.481 14.617 2.854 1.00 77.00 171 LEU A C 1
ATOM 1293 O O . LEU A 1 171 ? 21.470 15.136 1.740 1.00 77.00 171 LEU A O 1
ATOM 1297 N N . ASP A 1 172 ? 22.552 13.977 3.326 1.00 85.31 172 ASP A N 1
ATOM 1298 C CA . ASP A 1 172 ? 23.662 13.597 2.448 1.00 85.31 172 ASP A CA 1
ATOM 1299 C C . ASP A 1 172 ? 23.135 12.647 1.349 1.00 85.31 172 ASP A C 1
ATOM 1301 O O . ASP A 1 172 ? 22.407 11.705 1.688 1.00 85.31 172 ASP A O 1
ATOM 1305 N N . PRO A 1 173 ? 23.503 12.826 0.064 1.00 81.31 173 PRO A N 1
ATOM 1306 C CA . PRO A 1 173 ? 22.988 12.016 -1.043 1.00 81.31 173 PRO A CA 1
ATOM 1307 C C . PRO A 1 173 ? 23.117 10.499 -0.845 1.00 81.31 173 PRO A C 1
ATOM 1309 O O . PRO A 1 173 ? 22.246 9.730 -1.259 1.00 81.31 173 PRO A O 1
ATOM 1312 N N . ARG A 1 174 ? 24.191 10.034 -0.187 1.00 81.06 174 ARG A N 1
ATOM 1313 C CA . ARG A 1 174 ? 24.386 8.597 0.082 1.00 81.06 174 ARG A CA 1
ATOM 1314 C C . ARG A 1 174 ? 23.395 8.077 1.110 1.00 81.06 174 ARG A C 1
ATOM 1316 O O . ARG A 1 174 ? 22.877 6.970 0.978 1.00 81.06 174 ARG A O 1
ATOM 1323 N N . VAL A 1 175 ? 23.155 8.884 2.136 1.00 84.56 175 VAL A N 1
ATOM 1324 C CA . VAL A 1 175 ? 22.209 8.581 3.206 1.00 84.56 175 VAL A CA 1
ATOM 1325 C C . VAL A 1 175 ? 20.794 8.604 2.638 1.00 84.56 175 VAL A C 1
ATOM 1327 O O . VAL A 1 175 ? 20.038 7.664 2.854 1.00 84.56 175 VAL A O 1
ATOM 1330 N N . GLU A 1 176 ? 20.464 9.615 1.838 1.00 84.00 176 GLU A N 1
ATOM 1331 C CA . GLU A 1 176 ? 19.176 9.739 1.160 1.00 84.00 176 GLU A CA 1
ATOM 1332 C C . GLU A 1 176 ? 18.856 8.530 0.276 1.00 84.00 176 GLU A C 1
ATOM 1334 O O . GLU A 1 176 ? 17.788 7.937 0.421 1.00 84.00 176 GLU A O 1
ATOM 1339 N N . THR A 1 177 ? 19.798 8.113 -0.575 1.00 82.06 177 THR A N 1
ATOM 1340 C CA . THR A 1 177 ? 19.626 6.938 -1.446 1.00 82.06 177 THR A CA 1
ATOM 1341 C C . THR A 1 177 ? 19.313 5.684 -0.627 1.00 82.06 177 THR A C 1
ATOM 1343 O O . THR A 1 177 ? 18.379 4.944 -0.936 1.00 82.06 177 THR A O 1
ATOM 1346 N N . PHE A 1 178 ? 20.068 5.453 0.452 1.00 86.06 178 PHE A N 1
ATOM 1347 C CA . PHE A 1 178 ? 19.843 4.315 1.340 1.00 86.06 178 PHE A CA 1
ATOM 1348 C C . PHE A 1 178 ? 18.444 4.347 1.970 1.00 86.06 178 PHE A C 1
ATOM 1350 O O . PHE A 1 178 ? 17.759 3.322 1.982 1.00 86.06 178 PHE A O 1
ATOM 1357 N N . TRP A 1 179 ? 18.002 5.508 2.462 1.00 86.38 179 TRP A N 1
ATOM 1358 C CA . TRP A 1 179 ? 16.681 5.656 3.074 1.00 86.38 179 TRP A CA 1
ATOM 1359 C C . TRP A 1 179 ? 15.551 5.448 2.071 1.00 86.38 179 TRP A C 1
ATOM 1361 O O . TRP A 1 179 ? 14.636 4.690 2.377 1.00 86.38 179 TRP A O 1
ATOM 1371 N N . ARG A 1 180 ? 15.633 6.045 0.876 1.00 88.12 180 ARG A N 1
ATOM 1372 C CA . ARG A 1 180 ? 14.575 5.939 -0.142 1.00 88.12 180 ARG A CA 1
ATOM 1373 C C . ARG A 1 180 ? 14.360 4.503 -0.619 1.00 88.12 180 ARG A C 1
ATOM 1375 O O . ARG A 1 180 ? 13.222 4.081 -0.805 1.00 88.12 180 ARG A O 1
ATOM 1382 N N . VAL A 1 181 ? 15.442 3.734 -0.751 1.00 86.06 181 VAL A N 1
ATOM 1383 C CA . VAL A 1 181 ? 15.382 2.319 -1.154 1.00 86.06 181 VAL A CA 1
ATOM 1384 C C . VAL A 1 181 ? 14.938 1.413 -0.001 1.00 86.06 181 VAL A C 1
ATOM 1386 O O . VAL A 1 181 ? 14.137 0.503 -0.202 1.00 86.06 181 VAL A O 1
ATOM 1389 N N . THR A 1 182 ? 15.443 1.643 1.214 1.00 87.94 182 THR A N 1
ATOM 1390 C CA . THR A 1 182 ? 15.155 0.774 2.372 1.00 87.94 182 THR A CA 1
ATOM 1391 C C . THR A 1 182 ? 13.757 1.017 2.942 1.00 87.94 182 THR A C 1
ATOM 1393 O O . THR A 1 182 ? 13.111 0.088 3.428 1.00 87.94 182 THR A O 1
ATOM 1396 N N . PHE A 1 183 ? 13.278 2.258 2.878 1.00 91.25 183 PHE A N 1
ATOM 1397 C CA . PHE A 1 183 ? 11.991 2.682 3.412 1.00 91.25 183 PHE A CA 1
ATOM 1398 C C . PHE A 1 183 ? 11.142 3.273 2.295 1.00 91.25 183 PHE A C 1
ATOM 1400 O O . PHE A 1 183 ? 11.000 4.483 2.223 1.00 91.25 183 PHE A O 1
ATOM 1407 N N . PRO A 1 184 ? 10.543 2.456 1.417 1.00 93.00 184 PRO A N 1
ATOM 1408 C CA . PRO A 1 184 ? 9.664 2.988 0.384 1.00 93.00 184 PRO A CA 1
ATOM 1409 C C . PRO A 1 184 ? 8.525 3.807 0.998 1.00 93.00 184 PRO A C 1
ATOM 1411 O O . PRO A 1 184 ? 8.096 3.550 2.127 1.00 93.00 184 PRO A O 1
ATOM 1414 N N . PHE A 1 185 ? 8.003 4.775 0.245 1.00 90.94 185 PHE A N 1
ATOM 1415 C CA . PHE A 1 185 ? 7.052 5.765 0.757 1.00 90.94 185 PHE A CA 1
ATOM 1416 C C . PHE A 1 185 ? 5.848 5.140 1.484 1.00 90.94 185 PHE A C 1
ATOM 1418 O O . PHE A 1 185 ? 5.478 5.581 2.571 1.00 90.94 185 PHE A O 1
ATOM 1425 N N . SER A 1 186 ? 5.277 4.053 0.955 1.00 94.25 186 SER A N 1
ATOM 1426 C CA . SER A 1 186 ? 4.172 3.343 1.612 1.00 94.25 186 SER A CA 1
ATOM 1427 C C . SER A 1 186 ? 4.554 2.770 2.984 1.00 94.25 186 SER A C 1
ATOM 1429 O O . SER A 1 186 ? 3.722 2.723 3.890 1.00 94.25 186 SER A O 1
ATOM 1431 N N . LEU A 1 187 ? 5.806 2.336 3.171 1.00 94.06 187 LEU A N 1
ATOM 1432 C CA . LEU A 1 187 ? 6.301 1.832 4.451 1.00 94.06 187 LEU A CA 1
ATOM 1433 C C . LEU A 1 187 ? 6.471 2.968 5.457 1.00 94.06 187 LEU A C 1
ATOM 1435 O O . LEU A 1 187 ? 6.087 2.801 6.612 1.00 94.06 187 LEU A O 1
ATOM 1439 N N . VAL A 1 188 ? 6.979 4.120 5.016 1.00 92.88 188 VAL A N 1
ATOM 1440 C CA . VAL A 1 188 ? 7.058 5.326 5.853 1.00 92.88 188 VAL A CA 1
ATOM 1441 C C . VAL A 1 188 ? 5.672 5.728 6.336 1.00 92.88 188 VAL A C 1
ATOM 1443 O O . VAL A 1 188 ? 5.470 5.869 7.537 1.00 92.88 188 VAL A O 1
ATOM 1446 N N . VAL A 1 189 ? 4.687 5.787 5.432 1.00 93.12 189 VAL A N 1
ATOM 1447 C CA . VAL A 1 189 ? 3.293 6.091 5.791 1.00 93.12 189 VAL A CA 1
ATOM 1448 C C . VAL A 1 189 ? 2.7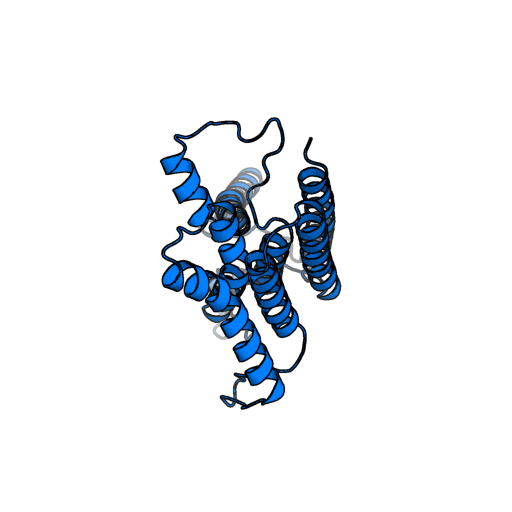56 5.114 6.840 1.00 93.12 189 VAL A C 1
ATOM 1450 O O . VAL A 1 189 ? 2.063 5.533 7.764 1.00 93.12 189 VAL A O 1
ATOM 1453 N N . TRP A 1 190 ? 3.081 3.822 6.741 1.00 93.56 190 TRP A N 1
ATOM 1454 C CA . TRP A 1 190 ? 2.668 2.837 7.743 1.00 93.56 190 TRP A CA 1
ATOM 1455 C C . TRP A 1 190 ? 3.310 3.075 9.115 1.00 93.56 190 TRP A C 1
ATOM 1457 O O . TRP A 1 190 ? 2.612 3.034 10.130 1.00 93.56 190 TRP A O 1
ATOM 1467 N N . VAL A 1 191 ? 4.621 3.328 9.153 1.00 92.88 191 VAL A N 1
ATOM 1468 C CA . VAL A 1 191 ? 5.355 3.600 10.398 1.00 92.88 191 VAL A CA 1
ATOM 1469 C C . VAL A 1 191 ? 4.848 4.887 11.046 1.00 92.88 191 VAL A C 1
ATOM 1471 O O . VAL A 1 191 ? 4.523 4.881 12.234 1.00 92.88 191 VAL A O 1
ATOM 1474 N N . ASP A 1 192 ? 4.689 5.955 10.269 1.00 92.94 192 ASP A N 1
ATOM 1475 C CA . ASP A 1 192 ? 4.157 7.231 10.745 1.00 92.94 192 ASP A CA 1
ATOM 1476 C C . ASP A 1 192 ? 2.725 7.074 11.264 1.00 92.94 192 ASP A C 1
ATOM 1478 O O . ASP A 1 192 ? 2.390 7.575 12.339 1.00 92.94 192 ASP A O 1
ATOM 1482 N N . ALA A 1 193 ? 1.881 6.312 10.562 1.00 92.50 193 ALA A N 1
ATOM 1483 C CA . ALA A 1 193 ? 0.532 6.002 11.023 1.00 92.50 193 ALA A CA 1
ATOM 1484 C C . ALA A 1 193 ? 0.538 5.218 12.346 1.00 92.50 193 ALA A C 1
ATOM 1486 O O . ALA A 1 193 ? -0.279 5.503 13.222 1.00 92.50 193 ALA A O 1
ATOM 1487 N N . ALA A 1 194 ? 1.464 4.273 12.533 1.00 90.81 194 ALA A N 1
ATOM 1488 C CA . ALA A 1 194 ? 1.608 3.535 13.787 1.00 90.81 194 ALA A CA 1
ATOM 1489 C C . ALA A 1 194 ? 2.045 4.445 14.948 1.00 90.81 194 ALA A C 1
ATOM 1491 O O . ALA A 1 194 ? 1.529 4.314 16.060 1.00 90.81 194 ALA A O 1
ATOM 1492 N N . VAL A 1 195 ? 2.938 5.407 14.693 1.00 93.50 195 VAL A N 1
ATOM 1493 C CA . VAL A 1 195 ? 3.328 6.427 15.679 1.00 93.50 195 VAL A CA 1
ATOM 1494 C C . VAL A 1 195 ? 2.141 7.328 16.020 1.00 93.50 195 VAL A C 1
ATOM 1496 O O . VAL A 1 195 ? 1.846 7.534 17.197 1.00 93.50 195 VAL A O 1
ATOM 1499 N N . LEU A 1 196 ? 1.404 7.815 15.018 1.00 93.00 196 LEU A N 1
ATOM 1500 C CA . LEU A 1 196 ? 0.201 8.626 15.225 1.00 93.00 196 LEU A CA 1
ATOM 1501 C C . LEU A 1 196 ? -0.892 7.858 15.976 1.00 93.00 196 LEU A C 1
ATOM 1503 O O . LEU A 1 196 ? -1.618 8.446 16.776 1.00 93.00 196 LEU A O 1
ATOM 1507 N N . PHE A 1 197 ? -0.988 6.542 15.787 1.00 90.81 197 PHE A N 1
ATOM 1508 C CA . PHE A 1 197 ? -1.943 5.701 16.503 1.00 90.81 197 PHE A CA 1
ATOM 1509 C C . PHE A 1 197 ? -1.704 5.688 18.023 1.00 90.81 197 PHE A C 1
ATOM 1511 O O . PHE A 1 197 ? -2.660 5.520 18.781 1.00 90.81 197 PHE A O 1
ATOM 1518 N N . LEU A 1 198 ? -0.486 5.974 18.505 1.00 90.88 198 LEU A N 1
ATOM 1519 C CA . LEU A 1 198 ? -0.211 6.162 19.940 1.00 90.88 198 LEU A CA 1
ATOM 1520 C C . LEU A 1 198 ? -0.946 7.372 20.539 1.00 90.88 198 LEU A C 1
ATOM 1522 O O . LEU A 1 198 ? -1.136 7.432 21.754 1.00 90.88 198 LEU A O 1
ATOM 1526 N N . ALA A 1 199 ? -1.433 8.305 19.716 1.0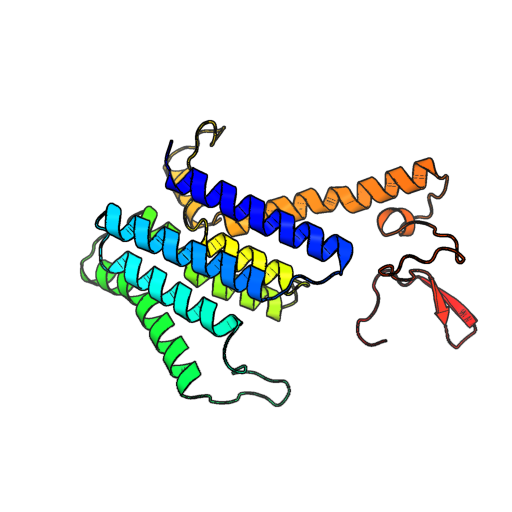0 93.25 199 ALA A N 1
ATOM 1527 C CA . ALA A 1 199 ? -2.298 9.383 20.180 1.00 93.25 199 ALA A CA 1
ATOM 1528 C C . ALA A 1 199 ? -3.676 8.877 20.643 1.00 93.25 199 ALA A C 1
ATOM 1530 O O . ALA A 1 199 ? -4.303 9.525 21.479 1.00 93.25 199 ALA A O 1
ATOM 1531 N N . VAL A 1 200 ? -4.151 7.721 20.158 1.00 91.88 200 VAL A N 1
ATOM 1532 C CA . VAL A 1 200 ? -5.452 7.144 20.543 1.00 91.88 200 VAL A CA 1
ATOM 1533 C C . VAL A 1 200 ? -5.518 6.803 22.037 1.00 91.88 200 VAL A C 1
ATOM 1535 O O . VAL A 1 200 ? -6.408 7.335 22.707 1.00 91.88 200 VAL A O 1
ATOM 1538 N N . PRO A 1 201 ? -4.615 5.980 22.611 1.00 92.19 201 PRO A N 1
ATOM 1539 C CA . PRO A 1 201 ? -4.665 5.676 24.040 1.00 92.19 201 PRO A CA 1
ATOM 1540 C C . PRO A 1 201 ? -4.453 6.919 24.911 1.00 92.19 201 PRO A C 1
ATOM 1542 O O . PRO A 1 201 ? -5.097 7.057 25.951 1.00 92.19 201 PRO A O 1
ATOM 1545 N N . LEU A 1 202 ? -3.615 7.865 24.472 1.00 92.38 202 LEU A N 1
ATOM 1546 C CA . LEU A 1 202 ? -3.430 9.143 25.165 1.00 92.38 202 LEU A CA 1
ATOM 1547 C C . LEU A 1 202 ? -4.713 9.987 25.151 1.00 92.38 202 LEU A C 1
ATOM 1549 O O . LEU A 1 202 ? -5.120 10.515 26.185 1.00 92.38 202 LEU A O 1
ATOM 1553 N N . GLY A 1 203 ? -5.392 10.072 24.007 1.00 93.12 203 GLY A N 1
ATOM 1554 C CA . GLY A 1 203 ? -6.668 10.768 23.868 1.00 93.12 203 GLY A CA 1
ATOM 1555 C C . GLY A 1 203 ? -7.773 10.143 24.721 1.00 93.12 203 GLY A C 1
ATOM 1556 O O . GLY A 1 203 ? -8.525 10.864 25.378 1.00 93.12 203 GLY A O 1
ATOM 1557 N N . LEU A 1 204 ? -7.840 8.808 24.779 1.00 92.25 204 LEU A N 1
ATOM 1558 C CA . LEU A 1 204 ? -8.768 8.087 25.654 1.00 92.25 204 LEU A CA 1
ATOM 1559 C C . LEU A 1 204 ? -8.476 8.352 27.133 1.00 92.25 204 LEU A C 1
ATOM 1561 O O . LEU A 1 204 ? -9.408 8.619 27.894 1.00 92.25 204 LEU A O 1
ATOM 1565 N N . LEU A 1 205 ? -7.205 8.360 27.538 1.00 93.00 205 LEU A N 1
ATOM 1566 C CA . LEU A 1 205 ? -6.823 8.669 28.914 1.00 93.00 205 LEU A CA 1
ATOM 1567 C C . LEU A 1 205 ? -7.269 10.076 29.316 1.00 93.00 205 LEU A C 1
ATOM 1569 O O . LEU A 1 205 ? -7.879 10.241 30.372 1.00 93.00 205 LEU A O 1
ATOM 1573 N N . LEU A 1 206 ? -7.022 11.075 28.465 1.00 93.50 206 LEU A N 1
ATOM 1574 C CA . LEU A 1 206 ? -7.449 12.456 28.702 1.00 93.50 206 LEU A CA 1
ATOM 1575 C C . LEU A 1 206 ? -8.977 12.577 28.768 1.00 93.50 206 LEU A C 1
ATOM 1577 O O . LEU A 1 206 ? -9.507 13.234 29.665 1.00 93.50 206 LEU A O 1
ATOM 1581 N N . LEU A 1 207 ? -9.696 11.899 27.868 1.00 91.88 207 LEU A N 1
ATOM 1582 C CA . LEU A 1 207 ? -11.160 11.869 27.866 1.00 91.88 207 LEU A CA 1
ATOM 1583 C C . LEU A 1 207 ? -11.716 11.269 29.164 1.00 91.88 207 LEU A C 1
ATOM 1585 O O . LEU A 1 207 ? -12.669 11.791 29.743 1.00 91.88 207 LEU A O 1
ATOM 1589 N N . ASN A 1 208 ? -11.126 10.172 29.629 1.00 93.88 208 ASN A N 1
ATOM 1590 C CA . ASN A 1 208 ? -11.525 9.507 30.860 1.00 93.88 208 ASN A CA 1
ATOM 1591 C C . ASN A 1 208 ? -11.159 10.320 32.106 1.00 93.88 208 ASN A C 1
ATOM 1593 O O . ASN A 1 208 ? -11.971 10.390 33.030 1.00 93.88 208 ASN A O 1
ATOM 1597 N N . ALA A 1 209 ? -10.003 10.991 32.109 1.00 92.38 209 ALA A N 1
ATOM 1598 C CA . ALA A 1 209 ? -9.599 11.926 33.157 1.00 92.38 209 ALA A CA 1
ATOM 1599 C C . ALA A 1 209 ? -10.608 13.074 33.296 1.00 92.38 209 ALA A C 1
ATOM 1601 O O . ALA A 1 209 ? -11.097 13.334 34.393 1.00 92.38 209 ALA A O 1
ATOM 1602 N N . ALA A 1 210 ? -11.000 13.692 32.176 1.00 93.25 210 ALA A N 1
ATOM 1603 C CA . ALA A 1 210 ? -11.997 14.763 32.146 1.00 93.25 210 ALA A CA 1
ATOM 1604 C C . ALA A 1 210 ? -13.384 14.309 32.638 1.00 93.25 210 ALA A C 1
ATOM 1606 O O . ALA A 1 210 ? -14.153 15.108 33.166 1.00 93.25 210 ALA A O 1
ATOM 1607 N N . ARG A 1 211 ? -13.706 13.017 32.492 1.00 91.19 211 ARG A N 1
ATOM 1608 C CA . ARG A 1 211 ? -14.949 12.400 32.986 1.00 91.19 211 ARG A CA 1
ATOM 1609 C C . ARG A 1 211 ? -14.832 11.828 34.406 1.00 91.19 211 ARG A C 1
ATOM 1611 O O . ARG A 1 211 ? -15.785 11.205 34.866 1.00 91.19 211 ARG A O 1
ATOM 1618 N N . GLY A 1 212 ? -13.685 11.976 35.074 1.00 89.88 212 GLY A N 1
ATOM 1619 C CA . GLY A 1 212 ? -13.436 11.450 36.422 1.00 89.88 212 GLY A CA 1
ATOM 1620 C C . GLY A 1 212 ? -13.319 9.921 36.513 1.00 89.88 212 GLY A C 1
ATOM 1621 O O . GLY A 1 212 ? -13.463 9.362 37.595 1.00 89.88 212 GLY A O 1
ATOM 1622 N N . ASN A 1 213 ? -13.076 9.223 35.398 1.00 87.12 213 ASN A N 1
ATOM 1623 C CA . ASN A 1 213 ? -13.064 7.758 35.318 1.00 87.12 213 ASN A CA 1
ATOM 1624 C C . ASN A 1 213 ? -11.660 7.208 35.005 1.00 87.12 213 ASN A C 1
ATOM 1626 O O . ASN A 1 213 ? -11.417 6.696 33.918 1.00 87.12 213 ASN A O 1
ATOM 1630 N N . LEU A 1 214 ? -10.729 7.273 35.957 1.00 86.38 214 LEU A N 1
ATOM 1631 C CA . LEU A 1 214 ? -9.323 6.864 35.776 1.00 86.38 214 LEU A CA 1
ATOM 1632 C C . LEU A 1 214 ? -9.037 5.399 36.157 1.00 86.38 214 LEU A C 1
ATOM 1634 O O . LEU A 1 214 ? -8.053 5.097 36.827 1.00 86.38 214 LEU A O 1
ATOM 1638 N N . ALA A 1 215 ? -9.894 4.467 35.741 1.00 84.69 215 ALA A N 1
ATOM 1639 C CA . ALA A 1 215 ? -9.646 3.044 35.975 1.00 84.69 215 ALA A CA 1
ATOM 1640 C C . ALA A 1 215 ? -8.523 2.545 35.050 1.00 84.69 215 ALA A C 1
ATOM 1642 O O . ALA A 1 215 ? -8.716 2.460 33.841 1.00 84.69 215 ALA A O 1
ATOM 1643 N N . PHE A 1 216 ? -7.343 2.249 35.594 1.00 83.00 216 PHE A N 1
ATOM 1644 C CA . PHE A 1 216 ? -6.208 1.730 34.826 1.00 83.00 216 PHE A CA 1
ATOM 1645 C C . PHE A 1 216 ? -6.213 0.189 34.810 1.00 83.00 216 PHE A C 1
ATOM 1647 O O . PHE A 1 216 ? -6.411 -0.406 35.871 1.00 83.00 216 PHE A O 1
ATOM 1654 N N . PRO A 1 217 ? -5.949 -0.480 33.665 1.00 84.38 217 PRO A N 1
ATOM 1655 C CA . PRO A 1 217 ? -5.551 0.057 32.353 1.00 84.38 217 PRO A CA 1
ATOM 1656 C C . PRO A 1 217 ? -6.720 0.427 31.416 1.00 84.38 217 PRO A C 1
ATOM 1658 O O . PRO A 1 217 ? -6.489 0.835 30.280 1.00 84.38 217 PRO A O 1
ATOM 1661 N N . GLN A 1 218 ? -7.976 0.301 31.852 1.00 86.19 218 GLN A N 1
ATOM 1662 C CA . GLN A 1 218 ? -9.163 0.480 31.003 1.00 86.19 218 GLN A CA 1
ATOM 1663 C C . GLN A 1 218 ? -9.258 1.882 30.390 1.00 86.19 218 GLN A C 1
ATOM 1665 O O . GLN A 1 218 ? -9.664 2.023 29.240 1.00 86.19 218 GLN A O 1
ATOM 1670 N N . ALA A 1 219 ? -8.832 2.907 31.126 1.00 87.81 219 ALA A N 1
ATOM 1671 C CA . ALA A 1 219 ? -8.867 4.300 30.704 1.00 87.81 219 ALA A CA 1
ATOM 1672 C C . ALA A 1 219 ? -7.974 4.596 29.485 1.00 87.81 219 ALA A C 1
ATOM 1674 O O . ALA A 1 219 ? -8.202 5.595 28.809 1.00 87.81 219 ALA A O 1
ATOM 1675 N N . LEU A 1 220 ? -6.986 3.738 29.195 1.00 89.12 220 LEU A N 1
ATOM 1676 C CA . LEU A 1 220 ? -6.154 3.822 27.988 1.00 89.12 220 LEU A CA 1
ATOM 1677 C C . LEU A 1 220 ? -6.786 3.130 26.776 1.00 89.12 220 LEU A C 1
ATOM 1679 O O . LEU A 1 220 ? -6.426 3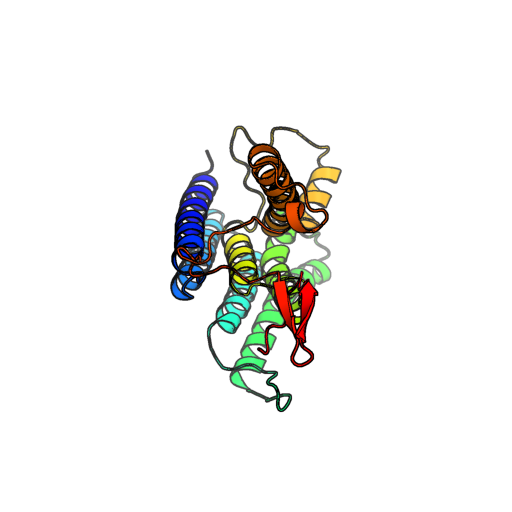.439 25.647 1.00 89.12 220 LEU A O 1
ATOM 1683 N N . LEU A 1 221 ? -7.676 2.161 26.996 1.00 89.25 221 LEU A N 1
ATOM 1684 C CA . LEU A 1 221 ? -8.142 1.243 25.951 1.00 89.25 221 LEU A CA 1
ATOM 1685 C C . LEU A 1 221 ? -9.621 1.428 25.592 1.00 89.25 221 LEU A C 1
ATOM 1687 O O . LEU A 1 221 ? -10.064 0.950 24.551 1.00 89.25 221 LEU A O 1
ATOM 1691 N N . GLY A 1 222 ? -10.390 2.136 26.418 1.00 87.44 222 GLY A N 1
ATOM 1692 C CA . GLY A 1 222 ? -11.802 2.400 26.166 1.00 87.44 222 GLY A CA 1
ATOM 1693 C C . GLY A 1 222 ? -12.354 3.520 27.036 1.00 87.44 222 GLY A C 1
ATOM 1694 O O . GLY A 1 222 ? -11.613 4.236 27.699 1.00 87.44 222 GLY A O 1
ATOM 1695 N N . TYR A 1 223 ? -13.672 3.695 27.022 1.00 85.94 223 TYR A N 1
ATOM 1696 C CA . TYR A 1 223 ? -14.375 4.704 27.814 1.00 85.94 223 TYR A CA 1
ATOM 1697 C C . TYR A 1 223 ? -15.665 4.120 28.392 1.00 85.94 223 TYR A C 1
ATOM 1699 O O . TYR A 1 223 ? -16.251 3.196 27.827 1.00 85.94 223 TYR A O 1
ATOM 1707 N N . ARG A 1 224 ? -16.149 4.682 29.505 1.00 83.56 224 ARG A N 1
ATOM 1708 C CA . ARG A 1 224 ? -17.457 4.300 30.057 1.00 83.56 224 ARG A CA 1
ATOM 1709 C C . ARG A 1 224 ? -18.590 4.838 29.183 1.00 83.56 224 ARG A C 1
ATOM 1711 O O . ARG A 1 224 ? -18.659 6.043 28.929 1.00 83.56 224 ARG A O 1
ATOM 1718 N N . ALA A 1 225 ? -19.480 3.948 28.755 1.00 81.69 225 ALA A N 1
ATOM 1719 C CA . ALA A 1 225 ? -20.679 4.263 27.985 1.00 81.69 225 ALA A CA 1
ATOM 1720 C C . ALA A 1 225 ? -21.937 3.872 28.774 1.00 81.69 225 ALA A C 1
ATOM 1722 O O . ALA A 1 225 ? -21.922 2.911 29.542 1.00 81.69 225 ALA A O 1
ATOM 1723 N N . ARG A 1 226 ? -23.031 4.618 28.585 1.00 78.62 226 ARG A N 1
ATOM 1724 C CA . ARG A 1 226 ? -24.341 4.243 29.130 1.00 78.62 226 ARG A CA 1
ATOM 1725 C C . ARG A 1 226 ? -24.926 3.088 28.318 1.00 78.62 226 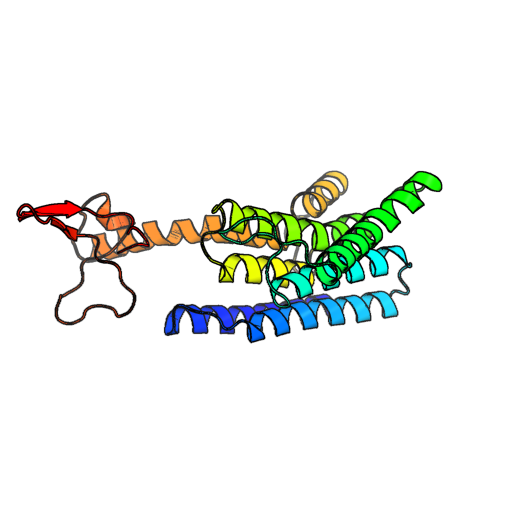ARG A C 1
ATOM 1727 O O . ARG A 1 226 ? -24.828 3.095 27.094 1.00 78.62 226 ARG A O 1
ATOM 1734 N N . LEU A 1 227 ? -25.569 2.144 29.005 1.00 73.19 227 LEU A N 1
ATOM 1735 C CA . LEU A 1 227 ? -26.207 0.971 28.393 1.00 73.19 227 LEU A CA 1
ATOM 1736 C C . LEU A 1 227 ? -27.317 1.353 27.401 1.00 73.19 227 LEU A C 1
ATOM 1738 O O . LEU A 1 227 ? -27.436 0.727 26.355 1.00 73.19 227 LEU A O 1
ATOM 1742 N N . ASP A 1 228 ? -28.058 2.428 27.684 1.00 73.12 228 ASP A N 1
ATOM 1743 C CA . ASP A 1 228 ? -29.176 2.899 26.850 1.00 73.12 228 ASP A CA 1
ATOM 1744 C C . ASP A 1 228 ? -28.733 3.391 25.458 1.00 73.12 228 ASP A C 1
ATOM 1746 O O . ASP A 1 228 ? -29.535 3.464 24.532 1.00 73.12 228 ASP A O 1
ATOM 1750 N N . SER A 1 229 ? -27.454 3.749 25.307 1.00 66.25 229 SER A N 1
ATOM 1751 C CA . SER A 1 229 ? -26.873 4.315 24.087 1.00 66.25 229 SER A CA 1
ATOM 1752 C C . SER A 1 229 ? -25.648 3.510 23.650 1.00 66.25 229 SER A C 1
ATOM 1754 O O . SER A 1 229 ? -24.546 4.057 23.517 1.00 66.25 229 SER A O 1
ATOM 1756 N N . PHE A 1 230 ? -25.808 2.194 23.507 1.00 65.88 230 PHE A N 1
ATOM 1757 C CA . PHE A 1 230 ? -24.697 1.328 23.132 1.00 65.88 230 PHE A CA 1
ATOM 1758 C C . PHE A 1 230 ? -24.177 1.695 21.728 1.00 65.88 230 PHE A C 1
ATOM 1760 O O . PHE A 1 230 ? -24.964 1.723 20.777 1.00 65.88 230 PHE A O 1
ATOM 1767 N N . PRO A 1 231 ? -22.875 1.996 21.556 1.00 70.12 231 PRO A N 1
ATOM 1768 C CA . PRO A 1 231 ? -22.345 2.339 20.246 1.00 70.12 231 PRO A CA 1
ATOM 1769 C C . PRO A 1 231 ? -22.418 1.115 19.320 1.00 70.12 231 PRO A C 1
ATOM 1771 O O . PRO A 1 231 ? -21.991 0.033 19.721 1.00 70.12 231 PRO A O 1
ATOM 1774 N N . PRO A 1 232 ? -22.860 1.268 18.061 1.00 68.56 232 PRO A N 1
ATOM 1775 C CA . PRO A 1 232 ? -23.086 0.137 17.154 1.00 68.56 232 PRO A CA 1
ATOM 1776 C C . PRO A 1 232 ? -21.822 -0.676 16.825 1.00 68.56 232 PRO A C 1
ATOM 1778 O O . PRO A 1 232 ? -21.922 -1.827 16.422 1.00 68.56 232 PRO A O 1
ATOM 1781 N N . HIS A 1 233 ? -20.632 -0.097 17.008 1.00 73.81 233 HIS A N 1
ATOM 1782 C CA . HIS A 1 233 ? -19.350 -0.719 16.658 1.00 73.81 233 HIS A CA 1
ATOM 1783 C C . HIS A 1 233 ? -18.357 -0.731 17.830 1.00 73.81 233 HIS A C 1
ATOM 1785 O O . HIS A 1 233 ? -17.151 -0.588 17.619 1.00 73.81 233 HIS A O 1
ATOM 1791 N N . ALA A 1 234 ? -18.855 -0.828 19.066 1.00 74.75 234 ALA A N 1
ATOM 1792 C CA . ALA A 1 234 ? -18.028 -0.907 20.267 1.00 74.75 234 ALA A CA 1
ATOM 1793 C C . ALA A 1 234 ? -17.993 -2.327 20.838 1.00 74.75 234 ALA A C 1
ATOM 1795 O O . ALA A 1 234 ? -18.986 -3.051 20.824 1.00 74.75 234 ALA A O 1
ATOM 1796 N N . TRP A 1 235 ? -16.837 -2.699 21.383 1.00 76.81 235 TRP A N 1
ATOM 1797 C CA . TRP A 1 235 ? -16.653 -3.960 22.090 1.00 76.81 235 TRP A CA 1
ATOM 1798 C C . TRP A 1 235 ? -16.797 -3.745 23.594 1.00 76.81 235 TRP A C 1
ATOM 1800 O O . TRP A 1 235 ? -16.248 -2.795 24.154 1.00 76.81 235 TRP A O 1
ATOM 1810 N N . LEU A 1 236 ? -17.526 -4.646 24.253 1.00 82.44 236 LEU A N 1
ATOM 1811 C CA . LEU A 1 236 ? -17.624 -4.675 25.710 1.00 82.44 236 LEU A CA 1
ATOM 1812 C C . LEU A 1 236 ? -16.308 -5.169 26.305 1.00 82.44 236 LEU A C 1
ATOM 1814 O O . LEU A 1 236 ? -15.916 -6.317 26.093 1.00 82.44 236 LEU A O 1
ATOM 1818 N N . MET A 1 237 ? -15.666 -4.294 27.077 1.00 83.44 237 MET A N 1
ATOM 1819 C CA . MET A 1 237 ? -14.470 -4.638 27.844 1.00 83.44 237 MET A CA 1
ATOM 1820 C C . MET A 1 237 ? -14.798 -5.412 29.121 1.00 83.44 237 MET A C 1
ATOM 1822 O O . MET A 1 237 ? -13.922 -6.045 29.688 1.00 83.44 237 MET A O 1
ATOM 1826 N N . GLU A 1 238 ? -16.043 -5.379 29.586 1.00 81.44 238 GLU A N 1
ATOM 1827 C CA . GLU A 1 238 ? -16.481 -6.071 30.796 1.00 81.44 238 GLU A CA 1
ATOM 1828 C C . GLU A 1 238 ? -17.533 -7.117 30.422 1.00 81.44 238 GLU A C 1
ATOM 1830 O O . GLU A 1 238 ? -18.540 -6.796 29.786 1.00 81.44 238 GLU A O 1
ATOM 1835 N N . LYS A 1 239 ? -17.288 -8.379 30.784 1.00 82.19 239 LYS A N 1
ATOM 1836 C CA . LYS A 1 239 ? -18.214 -9.498 30.567 1.00 82.19 239 LYS A CA 1
ATOM 1837 C C . LYS A 1 239 ? -18.404 -10.275 31.868 1.00 82.19 239 LYS A C 1
ATOM 1839 O O . LYS A 1 239 ? -17.470 -10.417 32.650 1.00 82.19 239 LYS A O 1
ATOM 1844 N N . ILE A 1 240 ? -19.605 -10.807 32.081 1.00 81.31 240 ILE A N 1
ATOM 1845 C CA . ILE A 1 240 ? -19.883 -11.750 33.171 1.00 81.31 240 ILE A CA 1
ATOM 1846 C C . ILE A 1 240 ? -19.641 -13.161 32.627 1.00 81.31 240 ILE A C 1
ATOM 1848 O O . ILE A 1 240 ? -20.171 -13.523 31.576 1.00 81.31 240 ILE A O 1
ATOM 1852 N N . SER A 1 241 ? -18.800 -13.943 33.300 1.00 78.44 241 SER A N 1
ATOM 1853 C CA . SER A 1 241 ? -18.511 -15.323 32.912 1.00 78.44 241 SER A CA 1
ATOM 1854 C C . SER A 1 241 ? -19.709 -16.238 33.187 1.00 78.44 241 SER A C 1
ATOM 1856 O O . SER A 1 241 ? -20.582 -15.919 33.991 1.00 78.44 241 SER A O 1
ATOM 1858 N N . ALA A 1 242 ? -19.721 -17.434 32.589 1.00 78.00 242 ALA A N 1
ATOM 1859 C CA . ALA A 1 242 ? -20.742 -18.451 32.872 1.00 78.00 242 ALA A CA 1
ATOM 1860 C C . ALA A 1 242 ? -20.802 -18.872 34.359 1.00 78.00 242 ALA A C 1
ATOM 1862 O O . ALA A 1 242 ? -21.775 -19.486 34.783 1.00 78.00 242 ALA A O 1
ATOM 1863 N N . ARG A 1 243 ? -19.768 -18.547 35.148 1.00 78.31 243 ARG A N 1
ATOM 1864 C CA . ARG A 1 243 ? -19.691 -18.805 36.593 1.00 78.31 243 ARG A CA 1
ATOM 1865 C C . ARG A 1 243 ? -20.210 -17.641 37.447 1.00 78.31 243 ARG A C 1
ATOM 1867 O O . ARG A 1 243 ? -20.241 -17.767 38.663 1.00 78.31 243 ARG A O 1
ATOM 1874 N N . GLY A 1 244 ? -20.623 -16.531 36.829 1.00 80.31 244 GLY A N 1
ATOM 1875 C CA . GLY A 1 244 ? -21.083 -15.319 37.515 1.00 80.31 244 GLY A CA 1
ATOM 1876 C C . GLY A 1 244 ? -19.976 -14.307 37.832 1.00 80.31 244 GLY A C 1
ATOM 1877 O O . GLY A 1 244 ? -20.277 -13.217 38.309 1.00 80.31 244 GLY A O 1
ATOM 1878 N N . ASP A 1 245 ? -18.713 -14.626 37.533 1.00 84.19 245 ASP A N 1
ATOM 1879 C CA . ASP A 1 245 ? -17.581 -13.732 37.803 1.00 84.19 245 ASP A CA 1
ATOM 1880 C C . ASP A 1 245 ? -17.496 -12.588 36.785 1.00 84.19 245 ASP A C 1
ATOM 1882 O O . ASP A 1 245 ? -17.655 -12.805 35.581 1.00 84.19 245 ASP A O 1
ATOM 1886 N N . HIS A 1 246 ? -17.176 -11.378 37.247 1.00 80.50 246 HIS A N 1
ATOM 1887 C CA . HIS A 1 246 ? -16.863 -10.240 36.379 1.00 80.50 246 HIS A CA 1
ATOM 1888 C C . HIS A 1 246 ? -15.447 -10.385 35.809 1.00 80.50 246 HIS A C 1
ATOM 1890 O O . HIS A 1 246 ? -14.481 -10.545 36.555 1.00 80.50 246 HIS A O 1
ATOM 1896 N N . VAL A 1 247 ? -15.323 -10.353 34.482 1.00 83.69 247 VAL A N 1
ATOM 1897 C CA . VAL A 1 247 ? -14.055 -10.532 33.768 1.00 83.69 247 VAL A CA 1
ATOM 1898 C C . VAL A 1 247 ? -13.809 -9.352 32.837 1.00 83.69 247 VAL A C 1
ATOM 1900 O O . VAL A 1 247 ? -14.657 -8.981 32.020 1.00 83.69 247 VAL A O 1
ATOM 1903 N N . LEU A 1 248 ? -12.603 -8.796 32.934 1.00 80.06 248 LEU A N 1
ATOM 1904 C CA . LEU A 1 248 ? -12.110 -7.760 32.038 1.00 80.06 248 LEU A CA 1
ATOM 1905 C C . LEU A 1 248 ? -11.523 -8.395 30.769 1.00 80.06 248 LEU A C 1
ATOM 1907 O O . LEU A 1 248 ? -10.534 -9.125 30.815 1.00 80.06 248 LEU A O 1
ATOM 1911 N N . VAL A 1 249 ? -12.121 -8.088 29.625 1.00 79.50 249 VAL A N 1
ATOM 1912 C CA . VAL A 1 249 ? -11.710 -8.520 28.290 1.00 79.50 249 VAL A CA 1
ATOM 1913 C C . VAL A 1 249 ? -11.123 -7.320 27.553 1.00 79.50 249 VAL A C 1
ATOM 1915 O O . VAL A 1 249 ? -11.839 -6.532 26.946 1.00 79.50 249 VAL A O 1
ATOM 1918 N N . LEU A 1 250 ? -9.798 -7.174 27.605 1.00 71.44 250 LEU A N 1
ATOM 1919 C CA . LEU A 1 250 ? -9.101 -6.079 26.914 1.00 71.44 250 LEU A CA 1
ATOM 1920 C C . LEU A 1 250 ? -9.055 -6.288 25.396 1.00 71.44 250 LEU A C 1
ATOM 1922 O O . LEU A 1 250 ? -9.100 -5.326 24.638 1.00 71.44 250 LEU A O 1
ATOM 1926 N N . PHE A 1 251 ? -9.006 -7.551 24.964 1.00 66.31 251 PHE A N 1
ATOM 1927 C CA . PHE A 1 251 ? -8.987 -7.932 23.558 1.00 66.31 251 PHE A CA 1
ATOM 1928 C C . PHE A 1 251 ? -10.066 -8.987 23.302 1.00 66.31 251 PHE A C 1
ATOM 1930 O O . PHE A 1 251 ? -9.984 -10.092 23.851 1.00 66.31 251 PHE A O 1
ATOM 1937 N N . PRO A 1 252 ? -11.099 -8.675 22.505 1.00 61.47 252 PRO A N 1
ATOM 1938 C CA . PRO A 1 252 ? -12.120 -9.648 22.165 1.00 61.47 252 PRO A CA 1
ATOM 1939 C C . PRO A 1 252 ? -11.533 -10.750 21.276 1.00 61.47 252 PRO A C 1
ATOM 1941 O O . PRO A 1 252 ? -10.795 -10.480 20.328 1.00 61.47 252 PRO A O 1
ATOM 1944 N N . ARG A 1 253 ? -11.879 -12.009 21.568 1.00 57.38 253 ARG A N 1
ATOM 1945 C CA . ARG A 1 253 ? -11.639 -13.117 20.633 1.00 57.38 253 ARG A CA 1
ATOM 1946 C C . ARG A 1 253 ? -12.597 -12.949 19.453 1.00 57.38 253 ARG A C 1
ATOM 1948 O O . ARG A 1 253 ? -13.769 -12.670 19.669 1.00 57.38 253 ARG A O 1
ATOM 1955 N N . ARG A 1 254 ? -12.095 -13.103 18.223 1.00 52.25 254 ARG A N 1
ATOM 1956 C CA . ARG A 1 254 ? -12.894 -12.974 16.989 1.00 52.25 254 ARG A CA 1
ATOM 1957 C C . ARG A 1 254 ? -13.944 -14.086 16.816 1.00 52.25 254 ARG A C 1
ATOM 1959 O O . ARG A 1 254 ? -14.821 -13.926 15.978 1.00 52.25 254 ARG A O 1
ATOM 1966 N N . ASP A 1 255 ? -13.890 -15.132 17.641 1.00 39.06 255 ASP A N 1
ATOM 1967 C CA . ASP A 1 255 ? -14.695 -16.350 17.488 1.00 39.06 255 ASP A CA 1
ATOM 1968 C C . ASP A 1 255 ? -15.864 -16.448 18.494 1.00 39.06 255 ASP A C 1
ATOM 1970 O O . ASP A 1 255 ? -16.188 -17.539 18.964 1.00 39.06 255 ASP A O 1
ATOM 1974 N N . GLY A 1 256 ? -16.484 -15.325 18.880 1.00 33.50 256 GLY A N 1
ATOM 1975 C CA . GLY A 1 256 ? -17.627 -15.328 19.807 1.00 33.50 256 GLY A CA 1
ATOM 1976 C C . GLY A 1 256 ? -18.465 -14.062 19.797 1.00 33.50 256 GLY A C 1
ATOM 1977 O O . GLY A 1 256 ? -17.945 -13.020 20.262 1.00 33.50 256 GLY A O 1
#

Sequence (256 aa):
MDGFAVTRLVIGAGFLLVAAAADVRTRRVPDPLWIGLGSIGLVVLAVELIQDQIEADAWALLGSAGLLFSAIFYGDPLFEEDGFHARPLRLLLFLVAAVLFAYPAVQHSASGASLSQGLLELYSMPAMILVYQLFYRARILHGGADAKALITLGLLVPTYPDMAPFPLMTLDPRVETFWRVTFPFSLVVWVDAAVLFLAVPLGLLLLNAARGNLAFPQALLGYRARLDSFPPHAWLMEKISARGDHVLVLFPRRDG